Protein AF-0000000077124298 (afdb_homodimer)

Radius of gyration: 23.0 Å; Cα contacts (8 Å, |Δi|>4): 321; chains: 2; bounding box: 58×68×45 Å

Structure (mmCIF, N/CA/C/O backbone):
data_AF-0000000077124298-model_v1
#
loop_
_entity.id
_entity.type
_entity.pdbx_description
1 polymer 'Efficient mitochondria targeting-associated protein 19'
#
loop_
_atom_site.group_PDB
_atom_site.id
_atom_site.type_symbol
_atom_site.label_atom_id
_atom_site.label_alt_id
_atom_site.label_comp_id
_atom_site.label_asym_id
_atom_site.label_entity_id
_atom_site.label_seq_id
_atom_site.pdbx_PDB_ins_code
_atom_site.Cartn_x
_atom_site.Cartn_y
_atom_site.Cartn_z
_atom_site.occupancy
_atom_site.B_iso_or_equiv
_atom_site.auth_seq_id
_atom_site.auth_comp_id
_atom_site.auth_asym_id
_atom_site.auth_atom_id
_atom_site.pdbx_PDB_model_num
ATOM 1 N N . MET A 1 1 ? 19.234 26.062 13.828 1 54.88 1 MET A N 1
ATOM 2 C CA . MET A 1 1 ? 19.922 25.062 13.008 1 54.88 1 MET A CA 1
ATOM 3 C C . MET A 1 1 ? 19.188 23.719 13.055 1 54.88 1 MET A C 1
ATOM 5 O O . MET A 1 1 ? 18.531 23.406 14.047 1 54.88 1 MET A O 1
ATOM 9 N N . ALA A 1 2 ? 19.062 23.031 11.859 1 69.12 2 ALA A N 1
ATOM 10 C CA . ALA A 1 2 ? 18.391 21.75 11.867 1 69.12 2 ALA A CA 1
ATOM 11 C C . ALA A 1 2 ? 19.078 20.766 12.812 1 69.12 2 ALA A C 1
ATOM 13 O O . ALA A 1 2 ? 20.312 20.734 12.891 1 69.12 2 ALA A O 1
ATOM 14 N N . THR A 1 3 ? 18.359 20.172 13.734 1 84.44 3 THR A N 1
ATOM 15 C CA . THR A 1 3 ? 18.891 19.156 14.633 1 84.44 3 THR A CA 1
ATOM 16 C C . THR A 1 3 ? 19.641 18.094 13.844 1 84.44 3 THR A C 1
ATOM 18 O O . THR A 1 3 ? 19.203 17.688 12.758 1 84.44 3 THR A O 1
ATOM 21 N N . SER A 1 4 ? 20.766 17.844 14.258 1 90.38 4 SER A N 1
ATOM 22 C CA . SER A 1 4 ? 21.641 16.875 13.602 1 90.38 4 SER A CA 1
ATOM 23 C C . SER A 1 4 ? 20.922 15.539 13.406 1 90.38 4 SER A C 1
ATOM 25 O O . SER A 1 4 ? 20.125 15.125 14.258 1 90.38 4 SER A O 1
ATOM 27 N N . ILE A 1 5 ? 21.266 14.859 12.305 1 93.06 5 ILE A N 1
ATOM 28 C CA . ILE A 1 5 ? 20.656 13.578 11.961 1 93.06 5 ILE A CA 1
ATOM 29 C C . ILE A 1 5 ? 21 12.539 13.031 1 93.06 5 ILE A C 1
ATOM 31 O O . ILE A 1 5 ? 20.234 11.617 13.273 1 93.06 5 ILE A O 1
ATOM 35 N N . PHE A 1 6 ? 22.094 12.641 13.719 1 92.94 6 PHE A N 1
ATOM 36 C CA . PHE A 1 6 ? 22.547 11.68 14.719 1 92.94 6 PHE A CA 1
ATOM 37 C C . PHE A 1 6 ? 21.719 11.789 15.984 1 92.94 6 PHE A C 1
ATOM 39 O O . PHE A 1 6 ? 21.688 10.852 16.797 1 92.94 6 PHE A O 1
ATOM 46 N N . GLN A 1 7 ? 21.062 12.914 16.188 1 94.62 7 GLN A N 1
ATOM 47 C CA . GLN A 1 7 ? 20.188 13.117 17.328 1 94.62 7 GLN A CA 1
ATOM 48 C C . GLN A 1 7 ? 18.766 12.641 17.016 1 94.62 7 GLN A C 1
ATOM 50 O O . GLN A 1 7 ? 17.969 12.43 17.938 1 94.62 7 GLN A O 1
ATOM 55 N N . ARG A 1 8 ? 18.453 12.547 15.758 1 96.31 8 ARG A N 1
ATOM 56 C CA . ARG A 1 8 ? 17.172 12.016 15.289 1 96.31 8 ARG A CA 1
ATOM 57 C C . ARG A 1 8 ? 17.281 10.531 14.977 1 96.31 8 ARG A C 1
ATOM 59 O O . ARG A 1 8 ? 17.297 10.133 13.805 1 96.31 8 ARG A O 1
ATOM 66 N N . LYS A 1 9 ? 17.188 9.766 15.914 1 97 9 LYS A N 1
ATOM 67 C CA . LYS A 1 9 ? 17.547 8.352 15.852 1 97 9 LYS A CA 1
ATOM 68 C C . LYS A 1 9 ? 16.688 7.621 14.82 1 97 9 LYS A C 1
ATOM 70 O O . LYS A 1 9 ? 17.203 6.805 14.047 1 97 9 LYS A O 1
ATOM 75 N N . ARG A 1 10 ? 15.422 7.895 14.867 1 98 10 ARG A N 1
ATOM 76 C CA . ARG A 1 10 ? 14.555 7.23 13.898 1 98 10 ARG A CA 1
ATOM 77 C C . ARG A 1 10 ? 14.883 7.672 12.477 1 98 10 ARG A C 1
ATOM 79 O O . ARG A 1 10 ? 14.992 6.836 11.578 1 98 10 ARG A O 1
ATOM 86 N N . ASP A 1 11 ? 15.062 8.969 12.305 1 98.44 11 ASP A N 1
ATOM 87 C CA . ASP A 1 11 ? 15.414 9.477 10.984 1 98.44 11 ASP A CA 1
ATOM 88 C C . ASP A 1 11 ? 16.766 8.922 10.531 1 98.44 11 ASP A C 1
ATOM 90 O O . ASP A 1 11 ? 16.984 8.695 9.344 1 98.44 11 ASP A O 1
ATOM 94 N N . PHE A 1 12 ? 17.641 8.805 11.484 1 98.5 12 PHE A N 1
ATOM 95 C CA . PHE A 1 12 ? 18.922 8.211 11.164 1 98.5 12 PHE A CA 1
ATOM 96 C C . PHE A 1 12 ? 18.766 6.781 10.68 1 98.5 12 PHE A C 1
ATOM 98 O O . PHE A 1 12 ? 19.391 6.375 9.695 1 98.5 12 PHE A O 1
ATOM 105 N N . ALA A 1 13 ? 17.953 6.016 11.336 1 98.62 13 ALA A N 1
ATOM 106 C CA . ALA A 1 13 ? 17.688 4.645 10.906 1 98.62 13 ALA A CA 1
ATOM 107 C C . ALA A 1 13 ? 17.094 4.617 9.5 1 98.62 13 ALA A C 1
ATOM 109 O O . ALA A 1 13 ? 17.453 3.762 8.68 1 98.62 13 ALA A O 1
ATOM 110 N N . TYR A 1 14 ? 16.188 5.535 9.211 1 98.81 14 TYR A N 1
ATOM 111 C CA . TYR A 1 14 ? 15.594 5.621 7.879 1 98.81 14 TYR A CA 1
ATOM 112 C C . TYR A 1 14 ? 16.656 5.953 6.84 1 98.81 14 TYR A C 1
ATOM 114 O O . TYR A 1 14 ? 16.672 5.379 5.746 1 98.81 14 TYR A O 1
ATOM 122 N N . LEU A 1 15 ? 17.516 6.883 7.207 1 98.69 15 LEU A N 1
ATOM 123 C CA . LEU A 1 15 ? 18.594 7.25 6.305 1 98.69 15 LEU A CA 1
ATOM 124 C C . LEU A 1 15 ? 19.469 6.039 5.965 1 98.69 15 LEU A C 1
ATOM 126 O O . LEU A 1 15 ? 19.766 5.801 4.793 1 98.69 15 LEU A O 1
ATOM 130 N N . VAL A 1 16 ? 19.828 5.312 6.941 1 98.62 16 VAL A N 1
ATOM 131 C CA . VAL A 1 16 ? 20.641 4.121 6.742 1 98.62 16 VAL A CA 1
ATOM 132 C C . VAL A 1 16 ? 19.922 3.137 5.832 1 98.62 16 VAL A C 1
ATOM 134 O O . VAL A 1 16 ? 20.516 2.561 4.922 1 98.62 16 VAL A O 1
ATOM 137 N N . PHE A 1 17 ? 18.703 2.957 6.066 1 98.56 17 PHE A N 1
ATOM 138 C CA . PHE A 1 17 ? 17.891 2.068 5.25 1 98.56 17 PHE A CA 1
ATOM 139 C C . PHE A 1 17 ? 17.953 2.477 3.781 1 98.56 17 PHE A C 1
ATOM 141 O O . PHE A 1 17 ? 18.188 1.641 2.908 1 98.56 17 PHE A O 1
ATOM 148 N N . PHE A 1 18 ? 17.719 3.719 3.488 1 98.69 18 PHE A N 1
ATOM 149 C CA . PHE A 1 18 ? 17.656 4.188 2.107 1 98.69 18 PHE A CA 1
ATOM 150 C C . PHE A 1 18 ? 19.031 4.098 1.446 1 98.69 18 PHE A C 1
ATOM 152 O O . PHE A 1 18 ? 19.141 3.777 0.26 1 98.69 18 PHE A O 1
ATOM 159 N N . ILE A 1 19 ? 20.047 4.375 2.209 1 98.62 19 ILE A N 1
ATOM 160 C CA . ILE A 1 19 ? 21.406 4.277 1.679 1 98.62 19 ILE A CA 1
ATOM 161 C C . ILE A 1 19 ? 21.703 2.834 1.276 1 98.62 19 ILE A C 1
ATOM 163 O O . ILE A 1 19 ? 22.328 2.588 0.239 1 98.62 19 ILE A O 1
ATOM 167 N N . ILE A 1 20 ? 21.234 1.908 2.062 1 97.69 20 ILE A N 1
ATOM 168 C CA . ILE A 1 20 ? 21.453 0.493 1.778 1 97.69 20 ILE A CA 1
ATOM 169 C C . ILE A 1 20 ? 20.516 0.043 0.663 1 97.69 20 ILE A C 1
ATOM 171 O O . ILE A 1 20 ? 20.922 -0.694 -0.239 1 97.69 20 ILE A O 1
ATOM 175 N N . HIS A 1 21 ? 19.312 0.436 0.698 1 97.62 21 HIS A N 1
ATOM 176 C CA . HIS A 1 21 ? 18.266 0.032 -0.245 1 97.62 21 HIS A CA 1
ATOM 177 C C . HIS A 1 21 ? 18.625 0.447 -1.668 1 97.62 21 HIS A C 1
ATOM 179 O O . HIS A 1 21 ? 18.297 -0.259 -2.625 1 97.62 21 HIS A O 1
ATOM 185 N N . LEU A 1 22 ? 19.297 1.521 -1.835 1 98 22 LEU A N 1
ATOM 186 C CA . LEU A 1 22 ? 19.625 2.076 -3.145 1 98 22 LEU A CA 1
ATOM 187 C C . LEU A 1 22 ? 20.531 1.131 -3.926 1 98 22 LEU A C 1
ATOM 189 O O . LEU A 1 22 ? 20.172 0.682 -5.016 1 98 22 LEU A O 1
ATOM 193 N N . PRO A 1 23 ? 21.656 0.706 -3.416 1 96.38 23 PRO A N 1
ATOM 194 C CA . PRO A 1 23 ? 22.5 -0.22 -4.188 1 96.38 23 PRO A CA 1
ATOM 195 C C . PRO A 1 23 ? 21.859 -1.603 -4.328 1 96.38 23 PRO A C 1
ATOM 197 O O . PRO A 1 23 ? 22.078 -2.283 -5.336 1 96.38 23 PRO A O 1
ATOM 200 N N . VAL A 1 24 ? 21.109 -2.047 -3.359 1 94.69 24 VAL A N 1
ATOM 201 C CA . VAL A 1 24 ? 20.406 -3.326 -3.473 1 94.69 24 VAL A CA 1
ATOM 202 C C . VAL A 1 24 ? 19.453 -3.289 -4.656 1 94.69 24 VAL A C 1
ATOM 204 O O . VAL A 1 24 ? 19.406 -4.227 -5.457 1 94.69 24 VAL A O 1
ATOM 207 N N . MET A 1 25 ? 18.719 -2.168 -4.793 1 96.5 25 MET A N 1
ATOM 208 C CA . MET A 1 25 ? 17.797 -2.004 -5.91 1 96.5 25 MET A CA 1
ATOM 209 C C . MET A 1 25 ? 18.547 -2.004 -7.238 1 96.5 25 MET A C 1
ATOM 211 O O . MET A 1 25 ? 18.172 -2.732 -8.164 1 96.5 25 MET A O 1
ATOM 215 N N . LEU A 1 26 ? 19.578 -1.288 -7.297 1 95.38 26 LEU A N 1
ATOM 216 C CA . LEU A 1 26 ? 20.281 -1.083 -8.555 1 95.38 26 LEU A CA 1
ATOM 217 C C . LEU A 1 26 ? 21.078 -2.328 -8.938 1 95.38 26 LEU A C 1
ATOM 219 O O . LEU A 1 26 ? 21.156 -2.672 -10.125 1 95.38 26 LEU A O 1
ATOM 223 N N . ALA A 1 27 ? 21.594 -3.047 -7.965 1 94 27 ALA A N 1
ATOM 224 C CA . ALA A 1 27 ? 22.516 -4.141 -8.25 1 94 27 ALA A CA 1
ATOM 225 C C . ALA A 1 27 ? 21.781 -5.477 -8.305 1 94 27 ALA A C 1
ATOM 227 O O . ALA A 1 27 ? 22.312 -6.469 -8.805 1 94 27 ALA A O 1
ATOM 228 N N . PHE A 1 28 ? 20.516 -5.5 -7.785 1 94 28 PHE A N 1
ATOM 229 C CA . PHE A 1 28 ? 19.875 -6.801 -7.676 1 94 28 PHE A CA 1
ATOM 230 C C . PHE A 1 28 ? 18.453 -6.746 -8.227 1 94 28 PHE A C 1
ATOM 232 O O . PHE A 1 28 ? 18.172 -7.301 -9.289 1 94 28 PHE A O 1
ATOM 239 N N . ASP A 1 29 ? 17.609 -5.918 -7.645 1 94.31 29 ASP A N 1
ATOM 240 C CA . ASP A 1 29 ? 16.188 -5.949 -7.941 1 94.31 29 ASP A CA 1
ATOM 241 C C . ASP A 1 29 ? 15.906 -5.488 -9.375 1 94.31 29 ASP A C 1
ATOM 243 O O . ASP A 1 29 ? 15.055 -6.051 -10.062 1 94.31 29 ASP A O 1
ATOM 247 N N . LEU A 1 30 ? 16.625 -4.523 -9.828 1 94.88 30 LEU A N 1
ATOM 248 C CA . LEU A 1 30 ? 16.266 -3.859 -11.078 1 94.88 30 LEU A CA 1
ATOM 249 C C . LEU A 1 30 ? 17.156 -4.332 -12.211 1 94.88 30 LEU A C 1
ATOM 251 O O . LEU A 1 30 ? 17.125 -3.77 -13.312 1 94.88 30 LEU A O 1
ATOM 255 N N . THR A 1 31 ? 17.938 -5.336 -12.023 1 92.69 31 THR A N 1
ATOM 256 C CA . THR A 1 31 ? 18.906 -5.789 -13.016 1 92.69 31 THR A CA 1
ATOM 257 C C . THR A 1 31 ? 18.203 -6.266 -14.281 1 92.69 31 THR A C 1
ATOM 259 O O . THR A 1 31 ? 18.766 -6.203 -15.375 1 92.69 31 THR A O 1
ATOM 262 N N . GLY A 1 32 ? 17 -6.719 -14.117 1 90.38 32 GLY A N 1
ATOM 263 C CA . GLY A 1 32 ? 16.234 -7.188 -15.266 1 90.38 32 GLY A CA 1
ATOM 264 C C . GLY A 1 32 ? 15.93 -6.086 -16.266 1 90.38 32 GLY A C 1
ATOM 265 O O . GLY A 1 32 ? 15.609 -6.359 -17.422 1 90.38 32 GLY A O 1
ATOM 266 N N . PHE A 1 33 ? 16 -4.891 -15.844 1 93.44 33 PHE A N 1
ATOM 267 C CA . PHE A 1 33 ? 15.688 -3.756 -16.703 1 93.44 33 PHE A CA 1
ATOM 268 C C . PHE A 1 33 ? 16.938 -3.271 -17.438 1 93.44 33 PHE A C 1
ATOM 270 O O . PHE A 1 33 ? 16.844 -2.428 -18.328 1 93.44 33 PHE A O 1
ATOM 277 N N . TYR A 1 34 ? 18.094 -3.826 -17 1 93.19 34 TYR A N 1
ATOM 278 C CA . TYR A 1 34 ? 19.328 -3.412 -17.656 1 93.19 34 TYR A CA 1
ATOM 279 C C . TYR A 1 34 ? 19.484 -4.09 -19.016 1 93.19 34 TYR A C 1
ATOM 281 O O . TYR A 1 34 ? 19.25 -5.293 -19.141 1 93.19 34 TYR A O 1
ATOM 289 N N . PRO A 1 35 ? 19.953 -3.277 -20 1 92.56 35 PRO A N 1
ATOM 290 C CA . PRO A 1 35 ? 20.359 -3.951 -21.234 1 92.56 35 PRO A CA 1
ATOM 291 C C . PRO A 1 35 ? 21.5 -4.945 -21.031 1 92.56 35 PRO A C 1
ATOM 293 O O . PRO A 1 35 ? 22.391 -4.695 -20.219 1 92.56 35 PRO A O 1
ATOM 296 N N . ALA A 1 36 ? 21.391 -6.051 -21.719 1 86.5 36 ALA A N 1
ATOM 297 C CA . ALA A 1 36 ? 22.344 -7.145 -21.547 1 86.5 36 ALA A CA 1
ATOM 298 C C . ALA A 1 36 ? 23.781 -6.656 -21.703 1 86.5 36 ALA A C 1
ATOM 300 O O . ALA A 1 36 ? 24.672 -7.117 -21 1 86.5 36 ALA A O 1
ATOM 301 N N . ASN A 1 37 ? 24 -5.715 -22.531 1 88.94 37 ASN A N 1
ATOM 302 C CA . ASN A 1 37 ? 25.344 -5.242 -22.844 1 88.94 37 ASN A CA 1
ATOM 303 C C . ASN A 1 37 ? 25.875 -4.309 -21.75 1 88.94 37 ASN A C 1
ATOM 305 O O . ASN A 1 37 ? 27.078 -4.035 -21.688 1 88.94 37 ASN A O 1
ATOM 309 N N . LEU A 1 38 ? 24.969 -3.822 -20.938 1 87.81 38 LEU A N 1
ATOM 310 C CA . LEU A 1 38 ? 25.375 -2.859 -19.922 1 87.81 38 LEU A CA 1
ATOM 311 C C . LEU A 1 38 ? 25.453 -3.521 -18.547 1 87.81 38 LEU A C 1
ATOM 313 O O . LEU A 1 38 ? 25.938 -2.92 -17.594 1 87.81 38 LEU A O 1
ATOM 317 N N . LYS A 1 39 ? 25.078 -4.762 -18.438 1 90.25 39 LYS A N 1
ATOM 318 C CA . LYS A 1 39 ? 25.047 -5.434 -17.141 1 90.25 39 LYS A CA 1
ATOM 319 C C . LYS A 1 39 ? 26.375 -6.105 -16.844 1 90.25 39 LYS A C 1
ATOM 321 O O . LYS A 1 39 ? 26.75 -7.082 -17.484 1 90.25 39 LYS A O 1
ATOM 326 N N . PRO A 1 40 ? 27.078 -5.629 -15.875 1 92.06 40 PRO A N 1
ATOM 327 C CA . PRO A 1 40 ? 28.328 -6.281 -15.5 1 92.06 40 PRO A CA 1
ATOM 328 C C . PRO A 1 40 ? 28.125 -7.723 -15.039 1 92.06 40 PRO A C 1
ATOM 330 O O . PRO A 1 40 ? 27.094 -8.047 -14.438 1 92.06 40 PRO A O 1
ATOM 333 N N . GLN A 1 41 ? 29.125 -8.57 -15.172 1 92.56 41 GLN A N 1
ATOM 334 C CA . GLN A 1 41 ? 29.062 -10 -14.891 1 92.56 41 GLN A CA 1
ATOM 335 C C . GLN A 1 41 ? 28.875 -10.258 -13.391 1 92.56 41 GLN A C 1
ATOM 337 O O . GLN A 1 41 ? 28.203 -11.211 -13 1 92.56 41 GLN A O 1
ATOM 342 N N . TRP A 1 42 ? 29.453 -9.367 -12.594 1 94.06 42 TRP A N 1
ATOM 343 C CA . TRP A 1 42 ? 29.375 -9.586 -11.156 1 94.06 42 TRP A CA 1
ATOM 344 C C . TRP A 1 42 ? 27.938 -9.523 -10.672 1 94.06 42 TRP A C 1
ATOM 346 O O . TRP A 1 42 ? 27.578 -10.188 -9.695 1 94.06 42 TRP A O 1
ATOM 356 N N . MET A 1 43 ? 27.031 -8.773 -11.289 1 93.62 43 MET A N 1
ATOM 357 C CA . MET A 1 43 ? 25.625 -8.711 -10.914 1 93.62 43 MET A CA 1
ATOM 358 C C . MET A 1 43 ? 24.938 -10.047 -11.164 1 93.62 43 MET A C 1
ATOM 360 O O . MET A 1 43 ? 24.156 -10.508 -10.336 1 93.62 43 MET A O 1
ATOM 364 N N . THR A 1 44 ? 25.281 -10.648 -12.242 1 92.31 44 THR A N 1
ATOM 365 C CA . THR A 1 44 ? 24.719 -11.953 -12.578 1 92.31 44 THR A CA 1
ATOM 366 C C . THR A 1 44 ? 25.219 -13.023 -11.609 1 92.31 44 THR A C 1
ATOM 368 O O . THR A 1 44 ? 24.438 -13.875 -11.172 1 92.31 44 THR A O 1
ATOM 371 N N . THR A 1 45 ? 26.438 -12.93 -11.266 1 94.62 45 THR A N 1
ATOM 372 C CA . THR A 1 45 ? 27.031 -13.898 -10.352 1 94.62 45 THR A CA 1
ATOM 373 C C . THR A 1 45 ? 26.375 -13.82 -8.977 1 94.62 45 THR A C 1
ATOM 375 O O . THR A 1 45 ? 26.047 -14.844 -8.375 1 94.62 45 THR A O 1
ATOM 378 N N . ILE A 1 46 ? 26.141 -12.648 -8.555 1 93.94 46 ILE A N 1
ATOM 379 C CA . ILE A 1 46 ? 25.516 -12.453 -7.25 1 93.94 46 ILE A CA 1
ATOM 380 C C . ILE A 1 46 ? 24.078 -12.969 -7.285 1 93.94 46 ILE A C 1
ATOM 382 O O . ILE A 1 46 ? 23.609 -13.57 -6.316 1 93.94 46 ILE A O 1
ATOM 386 N N . ARG A 1 47 ? 23.438 -12.703 -8.312 1 94.12 47 ARG A N 1
ATOM 387 C CA . ARG A 1 47 ? 22.062 -13.164 -8.445 1 94.12 47 ARG A CA 1
ATOM 388 C C . ARG A 1 47 ? 21.984 -14.688 -8.453 1 94.12 47 ARG A C 1
ATOM 390 O O . ARG A 1 47 ? 21.125 -15.273 -7.809 1 94.12 47 ARG A O 1
ATOM 397 N N . GLU A 1 48 ? 22.859 -15.312 -9.188 1 95.25 48 GLU A N 1
ATOM 398 C CA . GLU A 1 48 ? 22.906 -16.766 -9.234 1 95.25 48 GLU A CA 1
ATOM 399 C C . GLU A 1 48 ? 23.188 -17.359 -7.859 1 95.25 48 GLU A C 1
ATOM 401 O O . GLU A 1 48 ? 22.562 -18.328 -7.453 1 95.25 48 GLU A O 1
ATOM 406 N N . PHE A 1 49 ? 24.172 -16.781 -7.227 1 96.5 49 PHE A N 1
ATOM 407 C CA . PHE A 1 49 ? 24.484 -17.203 -5.863 1 96.5 49 PHE A CA 1
ATOM 408 C C . PHE A 1 49 ? 23.25 -17.078 -4.969 1 96.5 49 PHE A C 1
ATOM 410 O O . PHE A 1 49 ? 22.922 -17.984 -4.207 1 96.5 49 PHE A O 1
ATOM 417 N N . TYR A 1 50 ? 22.578 -15.914 -5.031 1 96.38 50 TYR A N 1
ATOM 418 C CA . TYR A 1 50 ? 21.406 -15.609 -4.227 1 96.38 50 TYR A CA 1
ATOM 419 C C . TYR A 1 50 ? 20.297 -16.625 -4.477 1 96.38 50 TYR A C 1
ATOM 421 O O . TYR A 1 50 ? 19.703 -17.156 -3.529 1 96.38 50 TYR A O 1
ATOM 429 N N . ILE A 1 51 ? 20.078 -16.969 -5.684 1 95.88 51 ILE A N 1
ATOM 430 C CA . ILE A 1 51 ? 19.016 -17.891 -6.07 1 95.88 51 ILE A CA 1
ATOM 431 C C . ILE A 1 51 ? 19.359 -19.312 -5.598 1 95.88 51 ILE A C 1
ATOM 433 O O . ILE A 1 51 ? 18.5 -20.016 -5.062 1 95.88 51 ILE A O 1
ATOM 437 N N . THR A 1 52 ? 20.562 -19.672 -5.766 1 96.19 52 THR A N 1
ATOM 438 C CA . THR A 1 52 ? 20.984 -21 -5.367 1 96.19 52 THR A CA 1
ATOM 439 C C . THR A 1 52 ? 20.969 -21.141 -3.848 1 96.19 52 THR A C 1
ATOM 441 O O . THR A 1 52 ? 20.594 -22.203 -3.326 1 96.19 52 THR A O 1
ATOM 444 N N . THR A 1 53 ? 21.312 -20.109 -3.193 1 97.06 53 THR A N 1
ATOM 445 C CA . THR A 1 53 ? 21.453 -20.156 -1.742 1 97.06 53 THR A CA 1
ATOM 446 C C . THR A 1 53 ? 20.094 -20.078 -1.063 1 97.06 53 THR A C 1
ATOM 448 O O . THR A 1 53 ? 19.812 -20.844 -0.137 1 97.06 53 THR A O 1
ATOM 451 N N . TYR A 1 54 ? 19.25 -19.188 -1.602 1 97.25 54 TYR A N 1
ATOM 452 C CA . TYR A 1 54 ? 18.047 -18.891 -0.844 1 97.25 54 TYR A CA 1
ATOM 453 C C . TYR A 1 54 ? 16.797 -19.422 -1.554 1 97.25 54 TYR A C 1
ATOM 455 O O . TYR A 1 54 ? 15.727 -19.516 -0.959 1 97.25 54 TYR A O 1
ATOM 463 N N . GLY A 1 55 ? 16.906 -19.75 -2.854 1 97.5 55 GLY A N 1
ATOM 464 C CA . GLY A 1 55 ? 15.789 -20.328 -3.586 1 97.5 55 GLY A CA 1
ATOM 465 C C . GLY A 1 55 ? 14.656 -19.344 -3.822 1 97.5 55 GLY A C 1
ATOM 466 O O . GLY A 1 55 ? 13.484 -19.719 -3.801 1 97.5 55 GLY A O 1
ATOM 467 N N . ASP A 1 56 ? 14.953 -18.125 -4.008 1 97.94 56 ASP A N 1
ATOM 468 C CA . ASP A 1 56 ? 13.938 -17.094 -4.188 1 97.94 56 ASP A CA 1
ATOM 469 C C . ASP A 1 56 ? 13.297 -17.188 -5.57 1 97.94 56 ASP A C 1
ATOM 471 O O . ASP A 1 56 ? 13.852 -16.672 -6.547 1 97.94 56 ASP A O 1
ATOM 475 N N . ARG A 1 57 ? 12.148 -17.734 -5.645 1 98 57 ARG A N 1
ATOM 476 C CA . ARG A 1 57 ? 11.422 -18.016 -6.879 1 98 57 ARG A CA 1
ATOM 477 C C . ARG A 1 57 ? 11.109 -16.734 -7.637 1 98 57 ARG A C 1
ATOM 479 O O . ARG A 1 57 ? 11.023 -16.734 -8.867 1 98 57 ARG A O 1
ATOM 486 N N . PHE A 1 58 ? 10.977 -15.594 -6.973 1 97.81 58 PHE A N 1
ATOM 487 C CA . PHE A 1 58 ? 10.641 -14.32 -7.598 1 97.81 58 PHE A CA 1
ATOM 488 C C . PHE A 1 58 ? 11.672 -13.945 -8.656 1 97.81 58 PHE A C 1
ATOM 490 O O . PHE A 1 58 ? 11.367 -13.188 -9.586 1 97.81 58 PHE A O 1
ATOM 497 N N . PHE A 1 59 ? 12.828 -14.578 -8.609 1 96.31 59 PHE A N 1
ATOM 498 C CA . PHE A 1 59 ? 13.891 -14.102 -9.477 1 96.31 59 PHE A CA 1
ATOM 499 C C . PHE A 1 59 ? 14.242 -15.148 -10.531 1 96.31 59 PHE A C 1
ATOM 501 O O . PHE A 1 59 ? 15.078 -14.906 -11.406 1 96.31 59 PHE A O 1
ATOM 508 N N . TYR A 1 60 ? 13.594 -16.328 -10.5 1 95.75 60 TYR A N 1
ATOM 509 C CA . TYR A 1 60 ? 13.852 -17.312 -11.555 1 95.75 60 TYR A CA 1
ATOM 510 C C . TYR A 1 60 ? 12.555 -17.812 -12.164 1 95.75 60 TYR A C 1
ATOM 512 O O . TYR A 1 60 ? 12.547 -18.344 -13.273 1 95.75 60 TYR A O 1
ATOM 520 N N . ASN A 1 61 ? 11.453 -17.734 -11.531 1 97.12 61 ASN A N 1
ATOM 521 C CA . ASN A 1 61 ? 10.117 -18.094 -11.992 1 97.12 61 ASN A CA 1
ATOM 522 C C . ASN A 1 61 ? 9.047 -17.219 -11.344 1 97.12 61 ASN A C 1
ATOM 524 O O . ASN A 1 61 ? 8.211 -17.703 -10.586 1 97.12 61 ASN A O 1
ATOM 528 N N . PRO A 1 62 ? 9.094 -15.938 -11.695 1 97.5 62 PRO A N 1
ATOM 529 C CA . PRO A 1 62 ? 8.219 -14.984 -11.016 1 97.5 62 PRO A CA 1
ATOM 530 C C . PRO A 1 62 ? 6.754 -15.141 -11.414 1 97.5 62 PRO A C 1
ATOM 532 O O . PRO A 1 62 ? 6.453 -15.43 -12.57 1 97.5 62 PRO A O 1
ATOM 535 N N . PRO A 1 63 ? 5.906 -14.977 -10.398 1 97.88 63 PRO A N 1
ATOM 536 C CA . PRO A 1 63 ? 4.484 -14.883 -10.758 1 97.88 63 PRO A CA 1
ATOM 537 C C . PRO A 1 63 ? 4.164 -13.625 -11.562 1 97.88 63 PRO A C 1
ATOM 539 O O . PRO A 1 63 ? 4.969 -12.695 -11.609 1 97.88 63 PRO A O 1
ATOM 542 N N . ALA A 1 64 ? 3.049 -13.594 -12.141 1 97.81 64 ALA A N 1
ATOM 543 C CA . ALA A 1 64 ? 2.664 -12.578 -13.125 1 97.81 64 ALA A CA 1
ATOM 544 C C . ALA A 1 64 ? 2.648 -11.188 -12.5 1 97.81 64 ALA A C 1
ATOM 546 O O . ALA A 1 64 ? 2.908 -10.195 -13.18 1 97.81 64 ALA A O 1
ATOM 547 N N . TYR A 1 65 ? 2.344 -11.109 -11.227 1 98.38 65 TYR A N 1
ATOM 548 C CA . TYR A 1 65 ? 2.188 -9.805 -10.602 1 98.38 65 TYR A CA 1
ATOM 549 C C . TYR A 1 65 ? 3.543 -9.203 -10.242 1 98.38 65 TYR A C 1
ATOM 551 O O . TYR A 1 65 ? 3.652 -8 -10 1 98.38 65 TYR A O 1
ATOM 559 N N . PHE A 1 66 ? 4.617 -9.945 -10.195 1 98.5 66 PHE A N 1
ATOM 560 C CA . PHE A 1 66 ? 5.883 -9.531 -9.609 1 98.5 66 PHE A CA 1
ATOM 561 C C . PHE A 1 66 ? 6.578 -8.492 -10.477 1 98.5 66 PHE A C 1
ATOM 563 O O . PHE A 1 66 ? 7.125 -7.512 -9.969 1 98.5 66 PHE A O 1
ATOM 570 N N . PRO A 1 67 ? 6.625 -8.633 -11.805 1 97.81 67 PRO A N 1
ATOM 571 C CA . PRO A 1 67 ? 7.219 -7.574 -12.617 1 97.81 67 PRO A CA 1
ATOM 572 C C . PRO A 1 67 ? 6.59 -6.207 -12.359 1 97.81 67 PRO A C 1
ATOM 574 O O . PRO A 1 67 ? 7.27 -5.18 -12.469 1 97.81 67 PRO A O 1
ATOM 577 N N . THR A 1 68 ? 5.336 -6.215 -12.047 1 98.31 68 THR A N 1
ATOM 578 C CA . THR A 1 68 ? 4.668 -4.961 -11.711 1 98.31 68 THR A CA 1
ATOM 579 C C . THR A 1 68 ? 5.281 -4.34 -10.461 1 98.31 68 THR A C 1
ATOM 581 O O . THR A 1 68 ? 5.488 -3.127 -10.398 1 98.31 68 THR A O 1
ATOM 584 N N . LEU A 1 69 ? 5.57 -5.125 -9.484 1 98.38 69 LEU A N 1
ATOM 585 C CA . LEU A 1 69 ? 6.199 -4.625 -8.266 1 98.38 69 LEU A CA 1
ATOM 586 C C . LEU A 1 69 ? 7.613 -4.133 -8.539 1 98.38 69 LEU A C 1
ATOM 588 O O . LEU A 1 69 ? 8.055 -3.137 -7.961 1 98.38 69 LEU A O 1
ATOM 592 N N . LEU A 1 70 ? 8.328 -4.797 -9.43 1 97.94 70 LEU A N 1
ATOM 593 C CA . LEU A 1 70 ? 9.656 -4.336 -9.828 1 97.94 70 LEU A CA 1
ATOM 594 C C . LEU A 1 70 ? 9.578 -2.992 -10.539 1 97.94 70 LEU A C 1
ATOM 596 O O . LEU A 1 70 ? 10.43 -2.127 -10.352 1 97.94 70 LEU A O 1
ATOM 600 N N . THR A 1 71 ? 8.586 -2.861 -11.352 1 98 71 THR A N 1
ATOM 601 C CA . THR A 1 71 ? 8.375 -1.593 -12.047 1 98 71 THR A CA 1
ATOM 602 C C . THR A 1 71 ? 8.117 -0.47 -11.047 1 98 71 THR A C 1
ATOM 604 O O . THR A 1 71 ? 8.602 0.65 -11.219 1 98 71 THR A O 1
ATOM 607 N N . LEU A 1 72 ? 7.371 -0.753 -9.992 1 97.88 72 LEU A N 1
ATOM 608 C CA . LEU A 1 72 ? 7.141 0.227 -8.938 1 97.88 72 LEU A CA 1
ATOM 609 C C . LEU A 1 72 ? 8.453 0.624 -8.266 1 97.88 72 LEU A C 1
ATOM 611 O O . LEU A 1 72 ? 8.633 1.781 -7.883 1 97.88 72 LEU A O 1
ATOM 615 N N . GLU A 1 73 ? 9.344 -0.343 -8.094 1 97.69 73 GLU A N 1
ATOM 616 C CA . GLU A 1 73 ? 10.664 -0.016 -7.562 1 97.69 73 GLU A CA 1
ATOM 617 C C . GLU A 1 73 ? 11.398 0.969 -8.469 1 97.69 73 GLU A C 1
ATOM 619 O O . GLU A 1 73 ? 11.984 1.939 -7.988 1 97.69 73 GLU A O 1
ATOM 624 N N . LEU A 1 74 ? 11.266 0.698 -9.703 1 97.88 74 LEU A N 1
ATOM 625 C CA . LEU A 1 74 ? 11.984 1.52 -10.672 1 97.88 74 LEU A CA 1
ATOM 626 C C . LEU A 1 74 ? 11.391 2.924 -10.734 1 97.88 74 LEU A C 1
ATOM 628 O O . LEU A 1 74 ? 12.125 3.914 -10.648 1 97.88 74 LEU A O 1
ATOM 632 N N . ILE A 1 75 ? 10.109 3.053 -10.766 1 98 75 ILE A N 1
ATOM 633 C CA . ILE A 1 75 ? 9.508 4.34 -11.102 1 98 75 ILE A CA 1
ATOM 634 C C . ILE A 1 75 ? 9.188 5.105 -9.82 1 98 75 ILE A C 1
ATOM 636 O O . ILE A 1 75 ? 8.93 6.312 -9.859 1 98 75 ILE A O 1
ATOM 640 N N . TYR A 1 76 ? 9.18 4.355 -8.711 1 98.5 76 TYR A N 1
ATOM 641 C CA . TYR A 1 76 ? 8.789 5.035 -7.484 1 98.5 76 TYR A CA 1
ATOM 642 C C . TYR A 1 76 ? 9.883 4.926 -6.43 1 98.5 76 TYR A C 1
ATOM 644 O O . TYR A 1 76 ? 10.375 5.941 -5.93 1 9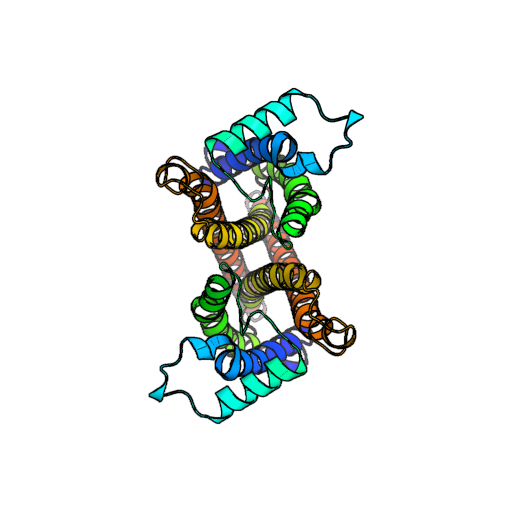8.5 76 TYR A O 1
ATOM 652 N N . HIS A 1 77 ? 10.359 3.707 -6.051 1 98.31 77 HIS A N 1
ATOM 653 C CA . HIS A 1 77 ? 11.352 3.559 -4.992 1 98.31 77 HIS A CA 1
ATOM 654 C C . HIS A 1 77 ? 12.633 4.32 -5.328 1 98.31 77 HIS A C 1
ATOM 656 O O . HIS A 1 77 ? 13.203 4.996 -4.469 1 98.31 77 HIS A O 1
ATOM 662 N N . LEU A 1 78 ? 13.039 4.145 -6.551 1 98.38 78 LEU A N 1
ATOM 663 C CA . LEU A 1 78 ? 14.32 4.703 -6.949 1 98.38 78 LEU A CA 1
ATOM 664 C C . LEU A 1 78 ? 14.305 6.227 -6.852 1 98.38 78 LEU A C 1
ATOM 666 O O . LEU A 1 78 ? 15.078 6.812 -6.094 1 98.38 78 LEU A O 1
ATOM 670 N N . PRO A 1 79 ? 13.398 6.887 -7.523 1 98.44 79 PRO A N 1
ATOM 671 C CA . PRO A 1 79 ? 13.414 8.344 -7.402 1 98.44 79 PRO A CA 1
ATOM 672 C C . PRO A 1 79 ? 13.133 8.82 -5.977 1 98.44 79 PRO A C 1
ATOM 674 O O . PRO A 1 79 ? 13.695 9.828 -5.535 1 98.44 79 PRO A O 1
ATOM 677 N N . LEU A 1 80 ? 12.297 8.172 -5.23 1 98.75 80 LEU A N 1
ATOM 678 C CA . LEU A 1 80 ? 12.023 8.578 -3.857 1 98.75 80 LEU A CA 1
ATOM 679 C C . LEU A 1 80 ? 13.273 8.445 -2.992 1 98.75 80 LEU A C 1
ATOM 681 O O . LEU A 1 80 ? 13.547 9.297 -2.148 1 98.75 80 LEU A O 1
ATOM 685 N N . THR A 1 81 ? 13.961 7.324 -3.178 1 98.75 81 THR A N 1
ATOM 686 C CA . THR A 1 81 ? 15.188 7.098 -2.414 1 98.75 81 THR A CA 1
ATOM 687 C C . THR A 1 81 ? 16.188 8.211 -2.666 1 98.75 81 THR A C 1
ATOM 689 O O . THR A 1 81 ? 16.812 8.727 -1.729 1 98.75 81 THR A O 1
ATOM 692 N N . LEU A 1 82 ? 16.344 8.656 -3.887 1 98.69 82 LEU A N 1
ATOM 693 C CA . LEU A 1 82 ? 17.266 9.727 -4.254 1 98.69 82 LEU A CA 1
ATOM 694 C C . LEU A 1 82 ? 16.844 11.047 -3.627 1 98.69 82 LEU A C 1
ATOM 696 O O . LEU A 1 82 ? 17.688 11.875 -3.273 1 98.69 82 LEU A O 1
ATOM 700 N N . TRP A 1 83 ? 15.602 11.227 -3.453 1 98.75 83 TRP A N 1
ATOM 701 C CA . TRP A 1 83 ? 15.078 12.43 -2.816 1 98.75 83 TRP A CA 1
ATOM 702 C C . TRP A 1 83 ? 15.195 12.328 -1.298 1 98.75 83 TRP A C 1
ATOM 704 O O . TRP A 1 83 ? 15.555 13.305 -0.634 1 98.75 83 TRP A O 1
ATOM 714 N N . ALA A 1 84 ? 14.898 11.156 -0.703 1 98.75 84 ALA A N 1
ATOM 715 C CA . ALA A 1 84 ? 14.773 10.977 0.741 1 98.75 84 ALA A CA 1
ATOM 716 C C . ALA A 1 84 ? 16.125 11.125 1.434 1 98.75 84 ALA A C 1
ATOM 718 O O . ALA A 1 84 ? 16.203 11.641 2.551 1 98.75 84 ALA A O 1
ATOM 719 N N . ILE A 1 85 ? 17.141 10.688 0.79 1 98.62 85 ILE A N 1
ATOM 720 C CA . ILE A 1 85 ? 18.469 10.703 1.402 1 98.62 85 ILE A CA 1
ATOM 721 C C . ILE A 1 85 ? 18.859 12.141 1.741 1 98.62 85 ILE A C 1
ATOM 723 O O . ILE A 1 85 ? 19.062 12.477 2.912 1 98.62 85 ILE A O 1
ATOM 727 N N . PRO A 1 86 ? 18.969 13.094 0.77 1 98.25 86 PRO A N 1
ATOM 728 C CA . PRO A 1 86 ? 19.312 14.461 1.174 1 98.25 86 PRO A CA 1
ATOM 729 C C . PRO A 1 86 ? 18.219 15.133 1.995 1 98.25 86 PRO A C 1
ATOM 731 O O . PRO A 1 86 ? 18.5 15.977 2.844 1 98.25 86 PRO A O 1
ATOM 734 N N . ALA A 1 87 ? 16.969 14.789 1.82 1 98.38 87 ALA A N 1
ATOM 735 C CA . ALA A 1 87 ? 15.852 15.383 2.562 1 98.38 87 ALA A CA 1
ATOM 736 C C . ALA A 1 87 ? 15.938 15.031 4.047 1 98.38 87 ALA A C 1
ATOM 738 O O . ALA A 1 87 ? 15.633 15.859 4.902 1 98.38 87 ALA A O 1
ATOM 739 N N . LEU A 1 88 ? 16.281 13.789 4.332 1 98.38 88 LEU A N 1
ATOM 740 C CA . LEU A 1 88 ? 16.453 13.375 5.715 1 98.38 88 LEU A CA 1
ATOM 741 C C . LEU A 1 88 ? 17.594 14.141 6.375 1 98.38 88 LEU A C 1
ATOM 743 O O . LEU A 1 88 ? 17.5 14.547 7.535 1 98.38 88 LEU A O 1
ATOM 747 N N . LEU A 1 89 ? 18.688 14.359 5.605 1 97.44 89 LEU A N 1
ATOM 748 C CA . LEU A 1 89 ? 19.844 15.07 6.125 1 97.44 89 LEU A CA 1
ATOM 749 C C . LEU A 1 89 ? 19.5 16.531 6.43 1 97.44 89 LEU A C 1
ATOM 751 O O . LEU A 1 89 ? 19.984 17.094 7.402 1 97.44 89 LEU A O 1
ATOM 755 N N . ARG A 1 90 ? 18.625 17.109 5.684 1 96.19 90 ARG A N 1
ATOM 756 C CA . ARG A 1 90 ? 18.281 18.516 5.875 1 96.19 90 ARG A CA 1
ATOM 757 C C . ARG A 1 90 ? 17.062 18.672 6.789 1 96.19 90 ARG A C 1
ATOM 759 O O . ARG A 1 90 ? 16.562 19.781 6.992 1 96.19 90 ARG A O 1
ATOM 766 N N . ASN A 1 91 ? 16.516 17.547 7.254 1 96.5 91 ASN A N 1
ATOM 767 C CA . ASN A 1 91 ? 15.352 17.562 8.133 1 96.5 91 ASN A CA 1
ATOM 768 C C . ASN A 1 91 ? 14.156 18.234 7.473 1 96.5 91 ASN A C 1
ATOM 770 O O . 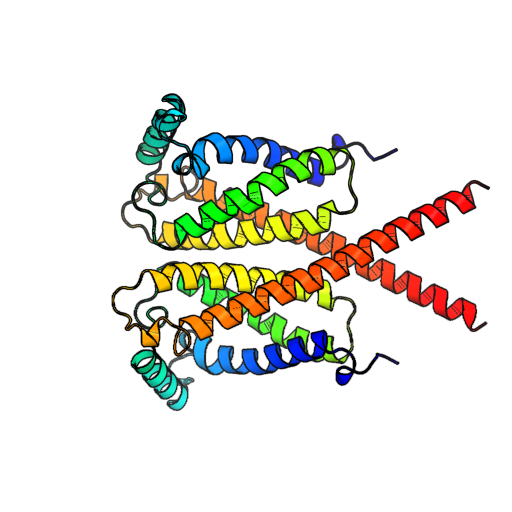ASN A 1 91 ? 13.531 19.109 8.055 1 96.5 91 ASN A O 1
ATOM 774 N N . SER A 1 92 ? 13.891 17.844 6.246 1 96.69 92 SER A N 1
ATOM 775 C CA . SER A 1 92 ? 12.758 18.375 5.504 1 96.69 92 SER A CA 1
ATOM 776 C C . SER A 1 92 ? 11.445 18.078 6.223 1 96.69 92 SER A C 1
ATOM 778 O O . SER A 1 92 ? 11.203 16.953 6.66 1 96.69 92 SER A O 1
ATOM 780 N N . PRO A 1 93 ? 10.562 19.031 6.266 1 96.94 93 PRO A N 1
ATOM 781 C CA . PRO A 1 93 ? 9.281 18.828 6.941 1 96.94 93 PRO A CA 1
ATOM 782 C C . PRO A 1 93 ? 8.367 17.859 6.191 1 96.94 93 PRO A C 1
ATOM 784 O O . PRO A 1 93 ? 7.359 17.406 6.738 1 96.94 93 PRO A O 1
ATOM 787 N N . HIS A 1 94 ? 8.68 17.5 5 1 98.06 94 HIS A N 1
ATOM 788 C CA . HIS A 1 94 ? 7.824 16.656 4.172 1 98.06 94 HIS A CA 1
ATOM 789 C C . HIS A 1 94 ? 8.227 15.188 4.273 1 98.06 94 HIS A C 1
ATOM 791 O O . HIS A 1 94 ? 7.59 14.32 3.678 1 98.06 94 HIS A O 1
ATOM 797 N N . ILE A 1 95 ? 9.219 14.875 5.062 1 98.5 95 ILE A N 1
ATOM 798 C CA . ILE A 1 95 ? 9.734 13.523 5.227 1 98.5 95 ILE A CA 1
ATOM 799 C C . ILE A 1 95 ? 8.633 12.617 5.781 1 98.5 95 ILE A C 1
ATOM 801 O O . ILE A 1 95 ? 8.391 11.531 5.254 1 98.5 95 ILE A O 1
ATOM 805 N N . PRO A 1 96 ? 7.863 13.031 6.777 1 98.75 96 PRO A N 1
ATOM 806 C CA . PRO A 1 96 ? 6.867 12.102 7.324 1 98.75 96 PRO A CA 1
ATOM 807 C C . PRO A 1 96 ? 5.82 11.688 6.293 1 98.75 96 PRO A C 1
ATOM 809 O O . PRO A 1 96 ? 5.414 10.523 6.258 1 98.75 96 PRO A O 1
ATOM 812 N N . LEU A 1 97 ? 5.426 12.609 5.508 1 98.88 97 LEU A N 1
ATOM 813 C CA . LEU A 1 97 ? 4.422 12.289 4.5 1 98.88 97 LEU A CA 1
ATOM 814 C C . LEU A 1 97 ? 4.992 11.352 3.439 1 98.88 97 LEU A C 1
ATOM 816 O O . LEU A 1 97 ? 4.371 10.352 3.094 1 98.88 97 LEU A O 1
ATOM 820 N N . ALA A 1 98 ? 6.164 11.68 2.934 1 98.81 98 ALA A N 1
ATOM 821 C CA . ALA A 1 98 ? 6.816 10.852 1.919 1 98.81 98 ALA A CA 1
ATOM 822 C C . ALA A 1 98 ? 7.098 9.453 2.449 1 98.81 98 ALA A C 1
ATOM 824 O O . ALA A 1 98 ? 6.875 8.461 1.751 1 98.81 98 ALA A O 1
ATOM 825 N N . LEU A 1 99 ? 7.543 9.367 3.717 1 98.88 99 LEU A N 1
ATOM 826 C CA . LEU A 1 99 ? 7.945 8.086 4.273 1 98.88 99 LEU A CA 1
ATOM 827 C C . LEU A 1 99 ? 6.73 7.27 4.699 1 98.88 99 LEU A C 1
ATOM 829 O O . LEU A 1 99 ? 6.781 6.039 4.742 1 98.88 99 LEU A O 1
ATOM 833 N N . LEU A 1 100 ? 5.602 7.902 5.012 1 98.94 100 LEU A N 1
ATOM 834 C CA . LEU A 1 100 ? 4.363 7.164 5.219 1 98.94 100 LEU A CA 1
ATOM 835 C C . LEU A 1 100 ? 3.973 6.391 3.965 1 98.94 100 LEU A C 1
ATOM 837 O O . LEU A 1 100 ? 3.658 5.199 4.039 1 98.94 100 LEU A O 1
ATOM 841 N N . VAL A 1 101 ? 4.027 7.062 2.826 1 98.88 101 VAL A N 1
ATOM 842 C CA . VAL A 1 101 ? 3.648 6.449 1.558 1 98.88 101 VAL A CA 1
ATOM 843 C C . VAL A 1 101 ? 4.621 5.324 1.214 1 98.88 101 VAL A C 1
ATOM 845 O O . VAL A 1 101 ? 4.203 4.219 0.863 1 98.88 101 VAL A O 1
ATOM 848 N N . PHE A 1 102 ? 5.906 5.637 1.39 1 98.88 102 PHE A N 1
ATOM 849 C CA . PHE A 1 102 ? 6.934 4.648 1.078 1 98.88 102 PHE A CA 1
ATOM 850 C C . PHE A 1 102 ? 6.809 3.432 1.987 1 98.88 102 PHE A C 1
ATOM 852 O O . PHE A 1 102 ? 6.828 2.293 1.517 1 98.88 102 PHE A O 1
ATOM 859 N N . GLY A 1 103 ? 6.727 3.672 3.252 1 98.81 103 GLY A N 1
ATOM 860 C CA . GLY A 1 103 ? 6.629 2.582 4.211 1 98.81 103 GLY A CA 1
ATOM 861 C C . GLY A 1 103 ? 5.426 1.69 3.977 1 98.81 103 GLY A C 1
ATOM 862 O O . GLY A 1 103 ? 5.531 0.464 4.047 1 98.81 103 GLY A O 1
ATOM 863 N N . LEU A 1 104 ? 4.34 2.293 3.725 1 98.81 104 LEU A N 1
ATOM 864 C CA . LEU A 1 104 ? 3.117 1.531 3.5 1 98.81 104 LEU A CA 1
ATOM 865 C C . LEU A 1 104 ? 3.213 0.716 2.215 1 98.81 104 LEU A C 1
ATOM 867 O O . LEU A 1 104 ? 2.873 -0.469 2.199 1 98.81 104 LEU A O 1
ATOM 871 N N . GLU A 1 105 ? 3.604 1.415 1.131 1 98.75 105 GLU A N 1
ATOM 872 C CA . GLU A 1 105 ? 3.787 0.715 -0.137 1 98.75 105 GLU A CA 1
ATOM 873 C C . GLU A 1 105 ? 4.734 -0.472 0.021 1 98.75 105 GLU A C 1
ATOM 875 O O . GLU A 1 105 ? 4.426 -1.582 -0.417 1 98.75 105 GLU A O 1
ATOM 880 N N . THR A 1 106 ? 5.836 -0.271 0.672 1 98.62 106 THR A N 1
ATOM 881 C CA . THR A 1 106 ? 6.824 -1.317 0.898 1 98.62 106 THR A CA 1
ATOM 882 C C . THR A 1 106 ? 6.234 -2.449 1.734 1 98.62 106 THR A C 1
ATOM 884 O O . THR A 1 106 ? 6.426 -3.625 1.42 1 98.62 106 THR A O 1
ATOM 887 N N . SER A 1 107 ? 5.527 -2.129 2.75 1 98.69 107 SER A N 1
ATOM 888 C CA . SER A 1 107 ? 4.945 -3.129 3.639 1 98.69 107 SER A CA 1
ATOM 889 C C . SER A 1 107 ? 3.93 -3.996 2.902 1 98.69 107 SER A C 1
ATOM 891 O O . SER A 1 107 ? 3.961 -5.223 3.012 1 98.69 107 SER A O 1
ATOM 893 N N . ILE A 1 108 ? 3.113 -3.373 2.109 1 98.69 108 ILE A N 1
ATOM 894 C CA . ILE A 1 108 ? 2.045 -4.102 1.436 1 98.69 108 ILE A CA 1
ATOM 895 C C . ILE A 1 108 ? 2.639 -5.016 0.366 1 98.69 108 ILE A C 1
ATOM 897 O O . ILE A 1 108 ? 2.277 -6.191 0.275 1 98.69 108 ILE A O 1
ATOM 901 N N . THR A 1 109 ? 3.533 -4.516 -0.446 1 98.75 109 THR A N 1
ATOM 902 C CA . THR A 1 109 ? 4.133 -5.332 -1.497 1 98.75 109 THR A CA 1
ATOM 903 C C . THR A 1 109 ? 4.957 -6.465 -0.896 1 98.75 109 THR A C 1
ATOM 905 O O . THR A 1 109 ? 4.934 -7.59 -1.397 1 98.75 109 THR A O 1
ATOM 908 N N . THR A 1 110 ? 5.668 -6.168 0.2 1 98.75 110 THR A N 1
ATOM 909 C CA . THR A 1 110 ? 6.441 -7.211 0.873 1 98.75 110 THR A CA 1
ATOM 910 C C . THR A 1 110 ? 5.516 -8.258 1.49 1 98.75 110 THR A C 1
ATOM 912 O O . THR A 1 110 ? 5.816 -9.445 1.472 1 98.75 110 THR A O 1
ATOM 915 N N . LEU A 1 111 ? 4.41 -7.82 2.018 1 98.75 111 LEU A N 1
ATOM 916 C CA . LEU A 1 111 ? 3.439 -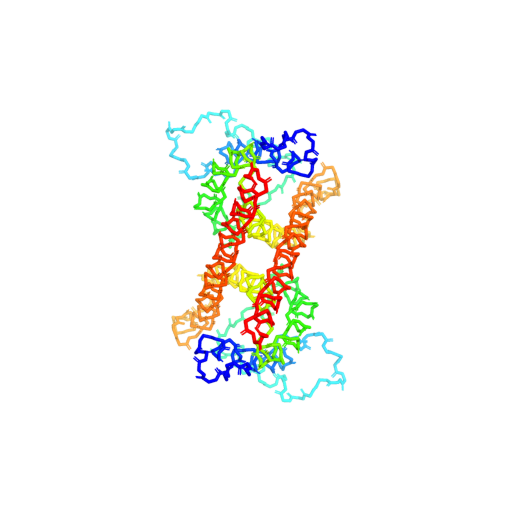8.742 2.604 1 98.75 111 LEU A CA 1
ATOM 917 C C . LEU A 1 111 ? 2.916 -9.719 1.557 1 98.75 111 LEU A C 1
ATOM 919 O O . LEU A 1 111 ? 2.799 -10.914 1.824 1 98.75 111 LEU A O 1
ATOM 923 N N . VAL A 1 112 ? 2.59 -9.219 0.412 1 98.81 112 VAL A N 1
ATOM 924 C CA . VAL A 1 112 ? 2.113 -10.055 -0.685 1 98.81 112 VAL A CA 1
ATOM 925 C C . VAL A 1 112 ? 3.182 -11.078 -1.057 1 98.81 112 VAL A C 1
ATOM 927 O O . VAL A 1 112 ? 2.893 -12.273 -1.174 1 98.81 112 VAL A O 1
ATOM 930 N N . CYS A 1 113 ? 4.426 -10.641 -1.206 1 98.69 113 CYS A N 1
ATOM 931 C CA . CYS A 1 113 ? 5.527 -11.523 -1.567 1 98.69 113 CYS A CA 1
ATOM 932 C C . CYS A 1 113 ? 5.758 -12.578 -0.491 1 98.69 113 CYS A C 1
ATOM 934 O O . CYS A 1 113 ? 5.965 -13.75 -0.801 1 98.69 113 CYS A O 1
ATOM 936 N N . MET A 1 114 ? 5.715 -12.102 0.701 1 98.38 114 MET A N 1
ATOM 937 C CA . MET A 1 114 ? 5.961 -13.023 1.805 1 98.38 114 MET A CA 1
ATOM 938 C C . MET A 1 114 ? 4.867 -14.086 1.883 1 98.38 114 MET A C 1
ATOM 940 O O . MET A 1 114 ? 5.148 -15.266 2.104 1 98.38 114 MET A O 1
ATOM 944 N N . ALA A 1 115 ? 3.615 -13.695 1.727 1 98.38 115 ALA A N 1
ATOM 945 C CA . ALA A 1 115 ? 2.494 -14.633 1.744 1 98.38 115 ALA A CA 1
ATOM 946 C C . ALA A 1 115 ? 2.633 -15.672 0.637 1 98.38 115 ALA A C 1
ATOM 948 O O . ALA A 1 115 ? 2.344 -16.859 0.846 1 98.38 115 ALA A O 1
ATOM 949 N N . ASP A 1 116 ? 3.033 -15.203 -0.488 1 98.5 116 ASP A N 1
ATOM 950 C CA . ASP A 1 116 ? 3.27 -16.109 -1.605 1 98.5 116 ASP A CA 1
ATOM 951 C C . ASP A 1 116 ? 4.434 -17.047 -1.31 1 98.5 116 ASP A C 1
ATOM 953 O O . ASP A 1 116 ? 4.297 -18.266 -1.428 1 98.5 116 ASP A O 1
ATOM 957 N N . MET A 1 117 ? 5.504 -16.531 -0.825 1 98.44 117 MET A N 1
ATOM 958 C CA . MET A 1 117 ? 6.727 -17.281 -0.553 1 98.44 117 MET A CA 1
ATOM 959 C C . MET A 1 117 ? 6.48 -18.375 0.488 1 98.44 117 MET A C 1
ATOM 961 O O . MET A 1 117 ? 7.004 -19.484 0.369 1 98.44 117 MET A O 1
ATOM 965 N N . LEU A 1 118 ? 5.668 -18.109 1.433 1 97.5 118 LEU A N 1
ATOM 966 C CA . LEU A 1 118 ? 5.402 -19.047 2.512 1 97.5 118 LEU A CA 1
ATOM 967 C C . LEU A 1 118 ? 4.656 -20.281 1.993 1 97.5 118 LEU A C 1
ATOM 969 O O . LEU A 1 118 ? 4.605 -21.312 2.662 1 97.5 118 LEU A O 1
ATOM 973 N N . SER A 1 119 ? 4.129 -20.188 0.81 1 97.62 119 SER A N 1
ATOM 974 C CA . SER A 1 119 ? 3.391 -21.312 0.232 1 97.62 119 SER A CA 1
ATOM 975 C C . SER A 1 119 ? 4.301 -22.203 -0.602 1 97.62 119 SER A C 1
ATOM 977 O O . SER A 1 119 ? 3.896 -23.281 -1.035 1 97.62 119 SER A O 1
ATOM 979 N N . TRP A 1 120 ? 5.52 -21.766 -0.803 1 97.94 120 TRP A N 1
ATOM 980 C CA . TRP A 1 120 ? 6.426 -22.516 -1.66 1 97.94 120 TRP A CA 1
ATOM 981 C C . TRP A 1 120 ? 6.875 -23.812 -0.976 1 97.94 120 TRP A C 1
ATOM 983 O O . TRP A 1 120 ? 7.5 -23.766 0.085 1 97.94 120 TRP A O 1
ATOM 993 N N . GLU A 1 121 ? 6.684 -24.906 -1.581 1 97.56 121 GLU A N 1
ATOM 994 C CA . GLU A 1 121 ? 7.004 -26.203 -0.99 1 97.56 121 GLU A CA 1
ATOM 995 C C . GLU A 1 121 ? 8.453 -26.578 -1.254 1 97.56 121 GLU A C 1
ATOM 997 O O . GLU A 1 121 ? 9.008 -27.438 -0.566 1 97.56 121 GLU A O 1
ATOM 1002 N N . GLU A 1 122 ? 9.047 -25.922 -2.189 1 97.31 122 GLU A N 1
ATOM 1003 C CA . GLU A 1 122 ? 10.391 -26.297 -2.611 1 97.31 122 GLU A CA 1
ATOM 1004 C C . GLU A 1 122 ? 11.445 -25.75 -1.654 1 97.31 122 GLU A C 1
ATOM 1006 O O . GLU A 1 122 ? 12.602 -26.172 -1.692 1 97.31 122 GLU A O 1
ATOM 1011 N N . LEU A 1 123 ? 11.062 -24.875 -0.745 1 97.56 123 LEU A N 1
ATOM 1012 C CA . LEU A 1 123 ? 12.039 -24.266 0.153 1 97.56 123 LEU A CA 1
ATOM 1013 C C . LEU A 1 123 ? 12.336 -25.172 1.339 1 97.56 123 LEU A C 1
ATOM 1015 O O . LEU A 1 123 ? 11.422 -25.75 1.936 1 97.56 123 LEU A O 1
ATOM 1019 N N . SER A 1 124 ? 13.609 -25.234 1.679 1 97.31 124 SER A N 1
ATOM 1020 C CA . SER A 1 124 ? 13.992 -25.875 2.936 1 97.31 124 SER A CA 1
ATOM 1021 C C . SER A 1 124 ? 13.562 -25.031 4.133 1 97.31 124 SER A C 1
ATOM 1023 O O . SER A 1 124 ? 13.227 -23.859 3.98 1 97.31 124 SER A O 1
ATOM 1025 N N . SER A 1 125 ? 13.609 -25.625 5.297 1 96.5 125 SER A N 1
ATOM 1026 C CA . SER A 1 125 ? 13.273 -24.906 6.52 1 96.5 125 SER A CA 1
ATOM 1027 C C . SER A 1 125 ? 14.211 -23.719 6.734 1 96.5 125 SER A C 1
ATOM 1029 O O . SER A 1 125 ? 13.781 -22.656 7.188 1 96.5 125 SER A O 1
ATOM 1031 N N . MET A 1 126 ? 15.461 -23.938 6.422 1 96.25 126 MET A N 1
ATOM 1032 C CA . MET A 1 126 ? 16.453 -22.875 6.578 1 96.25 126 MET A CA 1
ATOM 1033 C C . MET A 1 126 ? 16.188 -21.734 5.602 1 96.25 126 MET A C 1
ATOM 1035 O O . MET A 1 126 ? 16.234 -20.562 5.988 1 96.25 126 MET A O 1
ATOM 1039 N N . GLN A 1 127 ? 15.883 -22.047 4.41 1 96.88 127 GLN A N 1
ATOM 1040 C CA . GLN A 1 127 ? 15.594 -21.047 3.391 1 96.88 127 GLN A CA 1
ATOM 1041 C C . GLN A 1 127 ? 14.328 -20.266 3.736 1 96.88 127 GLN A C 1
ATOM 1043 O O . GLN A 1 127 ? 14.281 -19.047 3.553 1 96.88 127 GLN A O 1
ATOM 1048 N N . ARG A 1 128 ? 13.391 -20.859 4.289 1 97.38 128 ARG A N 1
ATOM 1049 C CA . ARG A 1 128 ? 12.094 -20.281 4.605 1 97.38 128 ARG A CA 1
ATOM 1050 C C . ARG A 1 128 ? 12.18 -19.438 5.875 1 97.38 128 ARG A C 1
ATOM 1052 O O . ARG A 1 128 ? 11.5 -18.406 5.988 1 97.38 128 ARG A O 1
ATOM 1059 N N . GLY A 1 129 ? 12.992 -19.75 6.746 1 95.81 129 GLY A N 1
ATOM 1060 C CA . GLY A 1 129 ? 13 -19.203 8.094 1 95.81 129 GLY A CA 1
ATOM 1061 C C . GLY A 1 129 ? 13.906 -18 8.242 1 95.81 129 GLY A C 1
ATOM 1062 O O . GLY A 1 129 ? 14.133 -17.266 7.277 1 95.81 129 GLY A O 1
ATOM 1063 N N . LEU A 1 130 ? 14.414 -17.75 9.453 1 94.81 130 LEU A N 1
ATOM 1064 C CA . LEU A 1 130 ? 15.133 -16.547 9.867 1 94.81 130 LEU A CA 1
ATOM 1065 C C . LEU A 1 130 ? 16.531 -16.5 9.266 1 94.81 130 LEU A C 1
ATOM 1067 O O . LEU A 1 130 ? 17.172 -15.453 9.234 1 94.81 130 LEU A O 1
ATOM 1071 N N . GLN A 1 131 ? 16.984 -17.578 8.734 1 94.25 131 GLN A N 1
ATOM 1072 C CA . GLN A 1 131 ? 18.312 -17.594 8.109 1 94.25 131 GLN A CA 1
ATOM 1073 C C . GLN A 1 131 ? 18.203 -17.406 6.598 1 94.25 131 GLN A C 1
ATOM 1075 O O . GLN A 1 131 ? 19.219 -17.359 5.898 1 94.25 131 GLN A O 1
ATOM 1080 N N . GLY A 1 132 ? 16.984 -17.312 6.145 1 97.38 132 GLY A N 1
ATOM 1081 C CA . GLY A 1 132 ? 16.766 -17.188 4.715 1 97.38 132 GLY A CA 1
ATOM 1082 C C . GLY A 1 132 ? 15.789 -16.078 4.367 1 97.38 132 GLY A C 1
ATOM 1083 O O . GLY A 1 132 ? 15.922 -14.945 4.84 1 97.38 132 GLY A O 1
ATOM 1084 N N . LEU A 1 133 ? 14.867 -16.453 3.5 1 98.06 133 LEU A N 1
ATOM 1085 C CA . LEU A 1 133 ? 13.938 -15.477 2.916 1 98.06 133 LEU A CA 1
ATOM 1086 C C . LEU A 1 133 ? 13.008 -14.914 3.977 1 98.06 133 LEU A C 1
ATOM 1088 O O . LEU A 1 133 ? 12.555 -13.773 3.867 1 98.06 133 LEU A O 1
ATOM 1092 N N . GLY A 1 134 ? 12.695 -15.734 5.027 1 97.88 134 GLY A N 1
ATOM 1093 C CA . GLY A 1 134 ? 11.852 -15.234 6.105 1 97.88 134 GLY A CA 1
ATOM 1094 C C . GLY A 1 134 ? 12.398 -13.984 6.758 1 97.88 134 GLY A C 1
ATOM 1095 O O . GLY A 1 134 ? 11.648 -13.039 7.031 1 97.88 134 GLY A O 1
ATOM 1096 N N . ALA A 1 135 ? 13.648 -13.969 7.016 1 96.56 135 ALA A N 1
ATOM 1097 C CA . ALA A 1 135 ? 14.281 -12.805 7.629 1 96.56 1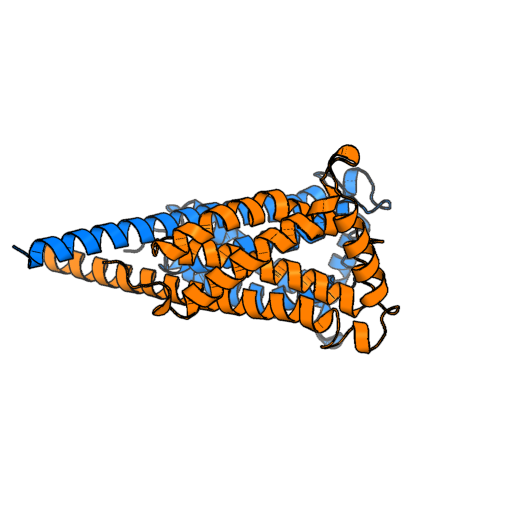35 ALA A CA 1
ATOM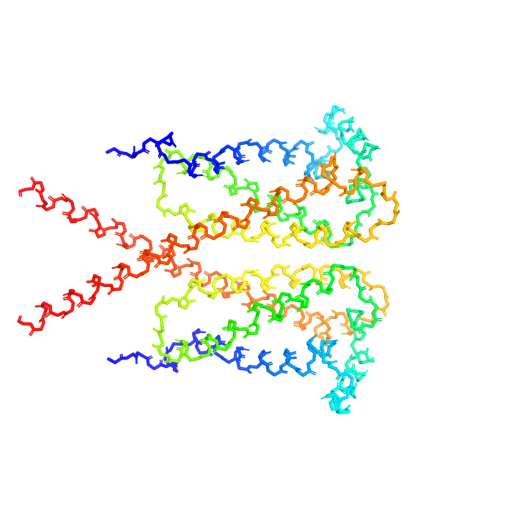 1098 C C . ALA A 1 135 ? 14.375 -11.648 6.641 1 96.56 135 ALA A C 1
ATOM 1100 O O . ALA A 1 135 ? 14.219 -10.484 7.02 1 96.56 135 ALA A O 1
ATOM 1101 N N . MET A 1 136 ? 14.672 -11.961 5.445 1 95.88 136 MET A N 1
ATOM 1102 C CA . MET A 1 136 ? 14.836 -10.914 4.441 1 95.88 136 MET A CA 1
ATOM 1103 C C . MET A 1 136 ? 13.523 -10.188 4.195 1 95.88 136 MET A C 1
ATOM 1105 O O . MET A 1 136 ? 13.445 -8.961 4.34 1 95.88 136 MET A O 1
ATOM 1109 N N . TYR A 1 137 ? 12.484 -10.914 3.885 1 97.69 137 TYR A N 1
ATOM 1110 C CA . TYR A 1 137 ? 11.18 -10.312 3.652 1 97.69 137 TYR A CA 1
ATOM 1111 C C . TYR A 1 137 ? 10.562 -9.828 4.957 1 97.69 137 TYR A C 1
ATOM 1113 O O . TYR A 1 137 ? 9.938 -8.766 4.996 1 97.69 137 TYR A O 1
ATOM 1121 N N . GLY A 1 138 ? 10.766 -10.609 5.98 1 97.81 138 GLY A N 1
ATOM 1122 C CA . GLY A 1 138 ? 10.266 -10.195 7.281 1 97.81 138 GLY A CA 1
ATOM 1123 C C . GLY A 1 138 ? 10.875 -8.898 7.773 1 97.81 138 GLY A C 1
ATOM 1124 O O . GLY A 1 138 ? 10.188 -8.055 8.352 1 97.81 138 GLY A O 1
ATOM 1125 N N . GLY A 1 139 ? 12.195 -8.766 7.629 1 97.25 139 GLY A N 1
ATOM 1126 C CA . GLY A 1 139 ? 12.867 -7.531 8.008 1 97.25 139 GLY A CA 1
ATOM 1127 C C . GLY A 1 139 ? 12.328 -6.309 7.285 1 97.25 139 GLY A C 1
ATOM 1128 O O . GLY A 1 139 ? 12.062 -5.281 7.91 1 97.25 139 GLY A O 1
ATOM 1129 N N . TYR A 1 140 ? 12.156 -6.41 5.988 1 97.69 140 TYR A N 1
ATOM 1130 C CA . TYR A 1 140 ? 11.586 -5.32 5.203 1 97.69 140 TYR A CA 1
ATOM 1131 C C . TYR A 1 140 ? 10.172 -5 5.652 1 97.69 140 TYR A C 1
ATOM 1133 O O . TYR A 1 140 ? 9.781 -3.834 5.734 1 97.69 140 TYR A O 1
ATOM 1141 N N . LEU A 1 141 ? 9.406 -6.027 5.918 1 98.5 141 LEU A N 1
ATOM 1142 C CA . LEU A 1 141 ? 8.016 -5.844 6.336 1 98.5 141 LEU A CA 1
ATOM 1143 C C . LEU A 1 141 ? 7.949 -5.105 7.668 1 98.5 141 LEU A C 1
ATOM 1145 O O . LEU A 1 141 ? 7.215 -4.125 7.801 1 98.5 141 LEU A O 1
ATOM 1149 N N . ILE A 1 142 ? 8.711 -5.551 8.656 1 98.25 142 ILE A N 1
ATOM 1150 C CA . ILE A 1 142 ? 8.703 -4.961 9.984 1 98.25 142 ILE A CA 1
ATOM 1151 C C . ILE A 1 142 ? 9.188 -3.514 9.914 1 98.25 142 ILE A C 1
ATOM 1153 O O . ILE A 1 142 ? 8.57 -2.617 10.492 1 98.25 142 ILE A O 1
ATOM 1157 N N . PHE A 1 143 ? 10.266 -3.301 9.195 1 98.38 143 PHE A N 1
ATOM 1158 C CA . PHE A 1 143 ? 10.805 -1.953 9.07 1 98.38 143 PHE A CA 1
ATOM 1159 C C . PHE A 1 143 ? 9.797 -1.024 8.398 1 98.38 143 PHE A C 1
ATOM 1161 O O . PHE A 1 143 ? 9.609 0.114 8.828 1 98.38 143 PHE A O 1
ATOM 1168 N N . GLY A 1 144 ? 9.203 -1.494 7.285 1 98.56 144 GLY A N 1
ATOM 1169 C CA . GLY A 1 144 ? 8.188 -0.708 6.602 1 98.56 144 GLY A CA 1
ATOM 1170 C C . GLY A 1 144 ? 7.012 -0.357 7.492 1 98.56 144 GLY A C 1
ATOM 1171 O O . GLY A 1 144 ? 6.531 0.778 7.477 1 98.56 144 GLY A O 1
ATOM 1172 N N . LEU A 1 145 ? 6.57 -1.302 8.266 1 98.62 145 LEU A N 1
ATOM 1173 C CA . LEU A 1 145 ? 5.438 -1.081 9.164 1 98.62 145 LEU A CA 1
ATOM 1174 C C . LEU A 1 145 ? 5.789 -0.069 10.25 1 98.62 145 LEU A C 1
ATOM 1176 O O . LEU A 1 145 ? 4.98 0.806 10.57 1 98.62 145 LEU A O 1
ATOM 1180 N N . LEU A 1 146 ? 6.973 -0.187 10.797 1 98.69 146 LEU A N 1
ATOM 1181 C CA . LEU A 1 146 ? 7.41 0.756 11.82 1 98.69 146 LEU A CA 1
ATOM 1182 C C . LEU A 1 146 ? 7.512 2.166 11.25 1 98.69 146 LEU A C 1
ATOM 1184 O O . LEU A 1 146 ? 7.113 3.135 11.906 1 98.69 146 LEU A O 1
ATOM 1188 N N . MET A 1 147 ? 8.062 2.275 10.086 1 98.81 147 MET A N 1
ATOM 1189 C CA . MET A 1 147 ? 8.156 3.564 9.406 1 98.81 147 MET A CA 1
ATOM 1190 C C . MET A 1 147 ? 6.77 4.156 9.172 1 98.81 147 MET A C 1
ATOM 1192 O O . MET A 1 147 ? 6.547 5.344 9.414 1 98.81 147 MET A O 1
ATOM 1196 N N . THR A 1 148 ? 5.867 3.307 8.719 1 98.81 148 THR A N 1
ATOM 1197 C CA . THR A 1 148 ? 4.492 3.727 8.469 1 98.81 148 THR A CA 1
ATOM 1198 C C . THR A 1 148 ? 3.844 4.246 9.75 1 98.81 148 THR A C 1
ATOM 1200 O O . THR A 1 148 ? 3.256 5.328 9.758 1 98.81 148 THR A O 1
ATOM 1203 N N . LEU A 1 149 ? 3.988 3.541 10.812 1 98.75 149 LEU A N 1
ATOM 1204 C CA . LEU A 1 149 ? 3.352 3.9 12.07 1 98.75 149 LEU A CA 1
ATOM 1205 C C . LEU A 1 149 ? 3.969 5.172 12.648 1 98.75 149 LEU A C 1
ATOM 1207 O O . LEU A 1 149 ? 3.256 6.039 13.156 1 98.75 149 LEU A O 1
ATOM 1211 N N . ASP A 1 150 ? 5.25 5.254 12.594 1 98.88 150 ASP A N 1
ATOM 1212 C CA . ASP A 1 150 ? 5.941 6.445 13.078 1 98.88 150 ASP A CA 1
ATOM 1213 C C . ASP A 1 150 ? 5.477 7.691 12.32 1 98.88 150 ASP A C 1
ATOM 1215 O O . ASP A 1 150 ? 5.113 8.695 12.938 1 98.88 150 ASP A O 1
ATOM 1219 N N . CYS A 1 151 ? 5.508 7.605 11.039 1 98.81 151 CYS A N 1
ATOM 1220 C CA . CYS A 1 151 ? 5.199 8.773 10.219 1 98.81 151 CYS A CA 1
ATOM 1221 C C . CYS A 1 151 ? 3.711 9.102 10.281 1 98.81 151 CYS A C 1
ATOM 1223 O O . CYS A 1 151 ? 3.326 10.273 10.227 1 98.81 151 CYS A O 1
ATOM 1225 N N . TYR A 1 152 ? 2.885 8.078 10.414 1 98.81 152 TYR A N 1
ATOM 1226 C CA . TYR A 1 152 ? 1.47 8.328 10.664 1 98.81 152 TYR A CA 1
ATOM 1227 C C . TYR A 1 152 ? 1.276 9.141 11.938 1 98.81 152 TYR A C 1
ATOM 1229 O O . TYR A 1 152 ? 0.498 10.094 11.961 1 98.81 152 TYR A O 1
ATOM 1237 N N . ALA A 1 153 ? 1.927 8.758 12.992 1 98.69 153 ALA A N 1
ATOM 1238 C CA . ALA A 1 153 ? 1.817 9.453 14.273 1 98.69 153 ALA A CA 1
ATOM 1239 C C . ALA A 1 153 ? 2.301 10.898 14.164 1 98.69 153 ALA A C 1
ATOM 1241 O O . ALA A 1 153 ? 1.69 11.805 14.727 1 98.69 153 ALA A O 1
ATOM 1242 N N . ARG A 1 154 ? 3.379 11.078 13.5 1 98.25 154 ARG A N 1
ATOM 1243 C CA . ARG A 1 154 ? 3.904 12.422 13.305 1 98.25 154 ARG A CA 1
ATOM 1244 C C . ARG A 1 154 ? 2.889 13.305 12.586 1 98.25 154 ARG A C 1
ATOM 1246 O O . ARG A 1 154 ? 2.639 14.438 13.008 1 98.25 154 ARG A O 1
ATOM 1253 N N . LEU A 1 155 ? 2.307 12.766 11.539 1 98.5 155 LEU A N 1
ATOM 1254 C CA . LEU A 1 155 ? 1.335 13.523 10.758 1 98.5 155 LEU A CA 1
ATOM 1255 C C . LEU A 1 155 ? 0.064 13.766 11.57 1 98.5 155 LEU A C 1
ATOM 1257 O O . LEU A 1 155 ? -0.531 14.844 11.492 1 98.5 155 LEU A O 1
ATOM 1261 N N . HIS A 1 156 ? -0.328 12.727 12.273 1 98.31 156 HIS A N 1
ATOM 1262 C CA . HIS A 1 156 ? -1.477 12.883 13.156 1 98.31 156 HIS A CA 1
ATOM 1263 C C . HIS A 1 156 ? -1.269 14.039 14.133 1 98.31 156 HIS A C 1
ATOM 1265 O O . HIS A 1 156 ? -2.191 14.812 14.383 1 98.31 156 HIS A O 1
ATOM 1271 N N . HIS A 1 157 ? -0.123 14.156 14.672 1 97.31 157 HIS A N 1
ATOM 1272 C CA . HIS A 1 157 ? 0.226 15.227 15.594 1 97.31 157 HIS A CA 1
ATOM 1273 C C . HIS A 1 157 ? 0.189 16.578 14.898 1 97.31 157 HIS A C 1
ATOM 1275 O O . HIS A 1 157 ? -0.32 17.562 15.453 1 97.31 157 HIS A O 1
ATOM 1281 N N . ILE A 1 158 ? 0.751 16.656 13.703 1 96.38 158 ILE A N 1
ATOM 1282 C CA . ILE A 1 158 ? 0.766 17.906 12.938 1 96.38 158 ILE A CA 1
ATOM 1283 C C . ILE A 1 158 ? -0.666 18.375 12.695 1 96.38 158 ILE A C 1
ATOM 1285 O O . ILE A 1 158 ? -0.971 19.562 12.859 1 96.38 158 ILE A O 1
ATOM 1289 N N . ILE A 1 159 ? -1.545 17.469 12.352 1 96.94 159 ILE A N 1
ATOM 1290 C CA . ILE A 1 159 ? -2.941 17.797 12.078 1 96.94 159 ILE A CA 1
ATOM 1291 C C . ILE A 1 159 ? -3.613 18.297 13.352 1 96.94 159 ILE A C 1
ATOM 1293 O O . ILE A 1 159 ? -4.289 19.328 13.336 1 96.94 159 ILE A O 1
ATOM 1297 N N . THR A 1 160 ? -3.4 17.609 14.438 1 96.19 160 THR A N 1
ATOM 1298 C CA . THR A 1 160 ? -4.031 17.969 15.703 1 96.19 160 THR A CA 1
ATOM 1299 C C . THR A 1 160 ? -3.568 19.344 16.172 1 96.19 160 THR A C 1
ATOM 1301 O O . THR A 1 160 ? -4.375 20.156 16.625 1 96.19 160 THR A O 1
ATOM 1304 N N . THR A 1 161 ? -2.328 19.578 16.047 1 93.44 161 THR A N 1
ATOM 1305 C CA . THR A 1 161 ? -1.78 20.875 16.453 1 93.44 161 THR A CA 1
ATOM 1306 C C . THR A 1 161 ? -2.297 22 15.562 1 93.44 161 THR A C 1
ATOM 1308 O O . THR A 1 161 ? -2.586 23.094 16.031 1 93.44 161 THR A O 1
ATOM 1311 N N . SER A 1 162 ? -2.324 21.703 14.25 1 92.12 162 SER A N 1
ATOM 1312 C CA . SER A 1 162 ? -2.844 22.703 13.312 1 92.12 162 SER A CA 1
ATOM 1313 C C . SER A 1 162 ? -4.289 23.062 13.633 1 92.12 162 SER A C 1
ATOM 1315 O O . SER A 1 162 ? -4.691 24.219 13.516 1 92.12 162 SER A O 1
ATOM 1317 N N . GLN A 1 163 ? -5.105 22.078 14.031 1 91.06 163 GLN A N 1
ATOM 1318 C CA . GLN A 1 163 ? -6.5 22.312 14.391 1 91.06 163 GLN A CA 1
ATOM 1319 C C . GLN A 1 163 ? -6.609 23.156 15.656 1 91.06 163 GLN A C 1
ATOM 1321 O O . GLN A 1 163 ? -7.484 24.016 15.758 1 91.06 163 GLN A O 1
ATOM 1326 N N . HIS A 1 164 ? -5.793 22.906 16.578 1 89.38 164 HIS A N 1
ATOM 1327 C CA . HIS A 1 164 ? -5.789 23.672 17.812 1 89.38 164 HIS A CA 1
ATOM 1328 C C . HIS A 1 164 ? -5.426 25.125 17.562 1 89.38 164 HIS A C 1
ATOM 1330 O O . HIS A 1 164 ? -6.031 26.031 18.141 1 89.38 164 HIS A O 1
ATOM 1336 N N . GLN A 1 165 ? -4.5 25.344 16.766 1 86.19 165 GLN A N 1
ATOM 1337 C CA . GLN A 1 165 ? -4.074 26.703 16.438 1 86.19 165 GLN A CA 1
ATOM 1338 C C . GLN A 1 165 ? -5.172 27.469 15.711 1 86.19 165 GLN A C 1
ATOM 1340 O O . GLN A 1 165 ? -5.379 28.656 15.961 1 86.19 165 GLN A O 1
ATOM 1345 N N . HIS A 1 166 ? -5.781 26.844 14.789 1 85 166 HIS A N 1
ATOM 1346 C CA . HIS A 1 166 ? -6.867 27.469 14.047 1 85 166 HIS A CA 1
ATOM 1347 C C . HIS A 1 166 ? -8.023 27.844 14.969 1 85 166 HIS A C 1
ATOM 1349 O O . HIS A 1 166 ? -8.648 28.891 14.805 1 85 166 HIS A O 1
ATOM 1355 N N . ALA A 1 167 ? -8.297 26.969 15.953 1 86.88 167 ALA A N 1
ATOM 1356 C CA . ALA A 1 167 ? -9.367 27.219 16.906 1 86.88 167 ALA A CA 1
ATOM 1357 C C . ALA A 1 167 ? -9.031 28.406 17.797 1 86.88 167 ALA A C 1
ATOM 1359 O O . ALA A 1 167 ? -9.906 29.219 18.109 1 86.88 167 ALA A O 1
ATOM 1360 N N . LEU A 1 168 ? -7.871 28.547 18.125 1 84.88 168 LEU A N 1
ATOM 1361 C CA . LEU A 1 168 ? -7.422 29.656 18.984 1 84.88 168 LEU A CA 1
ATOM 1362 C C . LEU A 1 168 ? -7.477 30.969 18.234 1 84.88 168 LEU A C 1
ATOM 1364 O O . LEU A 1 168 ? -7.863 32 18.797 1 84.88 168 LEU A O 1
ATOM 1368 N N . SER A 1 169 ? -7.098 30.953 17.031 1 83.5 169 SER A N 1
ATOM 1369 C CA . SER A 1 169 ? -7.086 32.156 16.234 1 83.5 169 SER A CA 1
ATOM 1370 C C . SER A 1 169 ? -8.5 32.656 15.961 1 83.5 169 SER A C 1
ATOM 1372 O O . SER A 1 169 ? -8.75 33.875 15.906 1 83.5 169 SER A O 1
ATOM 1374 N N . SER A 1 170 ? -9.438 31.812 15.719 1 81.62 170 SER A N 1
ATOM 1375 C CA . SER A 1 170 ? -10.82 32.188 15.461 1 81.62 170 SER A CA 1
ATOM 1376 C C . SER A 1 170 ? -11.477 32.75 16.719 1 81.62 170 SER A C 1
ATOM 1378 O O . SER A 1 170 ? -12.352 33.625 16.625 1 81.62 170 SER A O 1
ATOM 1380 N N . LYS A 1 171 ? -11.148 32.438 17.938 1 82.38 171 LYS A N 1
ATOM 1381 C CA . LYS A 1 171 ? -11.695 32.969 19.188 1 82.38 171 LYS A CA 1
ATOM 1382 C C . LYS A 1 171 ? -11.203 34.375 19.469 1 82.38 171 LYS A C 1
ATOM 1384 O O . LYS A 1 171 ? -11.961 35.219 19.953 1 82.38 171 LYS A O 1
ATOM 1389 N N . THR A 1 172 ? -10.047 34.625 19.234 1 77 172 THR A N 1
ATOM 1390 C CA . THR A 1 172 ? -9.484 35.938 19.484 1 77 172 THR A CA 1
ATOM 1391 C C . THR A 1 172 ? -10.125 36.969 18.562 1 77 172 THR A C 1
ATOM 1393 O O . THR A 1 172 ? -10.242 38.156 18.922 1 77 172 THR A O 1
ATOM 1396 N N . LYS A 1 173 ? -10.617 36.688 17.344 1 77.31 173 LYS A N 1
ATOM 1397 C CA . LYS A 1 173 ? -11.242 37.625 16.422 1 77.31 173 LYS A CA 1
ATOM 1398 C C . LYS A 1 173 ? -12.672 37.938 16.844 1 77.31 173 LYS A C 1
ATOM 1400 O O . LYS A 1 173 ? -13.234 38.938 16.406 1 77.31 173 LYS A O 1
ATOM 1405 N N . THR A 1 174 ? -13.242 37.125 17.609 1 72.75 174 THR A N 1
ATOM 1406 C CA . THR A 1 174 ? -14.609 37.406 18.047 1 72.75 174 THR A CA 1
ATOM 1407 C C . THR A 1 174 ? -14.609 38.219 19.328 1 72.75 174 THR A C 1
ATOM 1409 O O . THR A 1 174 ? -15.656 38.75 19.734 1 72.75 174 THR A O 1
ATOM 1412 N N . ILE A 1 175 ? -13.539 38.438 19.969 1 60.44 175 ILE A N 1
ATOM 1413 C CA . ILE A 1 175 ? -13.492 39.344 21.109 1 60.44 175 ILE A CA 1
ATOM 1414 C C . ILE A 1 175 ? -13.102 40.75 20.641 1 60.44 175 ILE A C 1
ATOM 1416 O O . ILE A 1 175 ? -12.148 40.906 19.875 1 60.44 175 ILE A O 1
ATOM 1420 N N . MET B 1 1 ? -20.078 26.422 11.359 1 54.41 1 MET B N 1
ATOM 1421 C CA . MET B 1 1 ? -20.703 25.141 11.094 1 54.41 1 MET B CA 1
ATOM 1422 C C . MET B 1 1 ? -19.922 24.359 10.047 1 54.41 1 MET B C 1
ATOM 1424 O O . MET B 1 1 ? -19.266 24.953 9.188 1 54.41 1 MET B O 1
ATOM 1428 N N . ALA B 1 2 ? -19.766 23 10.273 1 68.38 2 ALA B N 1
ATOM 1429 C CA . ALA B 1 2 ? -19.031 22.219 9.273 1 68.38 2 ALA B CA 1
ATOM 1430 C C . ALA B 1 2 ? -19.703 22.328 7.906 1 68.38 2 ALA B C 1
ATOM 1432 O O . ALA B 1 2 ? -20.922 22.328 7.801 1 68.38 2 ALA B O 1
ATOM 1433 N N . THR B 1 3 ? -18.969 22.688 6.891 1 84.25 3 THR B N 1
ATOM 1434 C CA . THR B 1 3 ? -19.453 22.719 5.52 1 84.25 3 THR B CA 1
ATOM 1435 C C . THR B 1 3 ? -20.156 21.406 5.164 1 84.25 3 THR B C 1
ATOM 1437 O O . THR B 1 3 ? -19.688 20.328 5.535 1 84.25 3 THR B O 1
ATOM 1440 N N . SER B 1 4 ? -21.281 21.547 4.695 1 90.44 4 SER B N 1
ATOM 1441 C CA . SER B 1 4 ? -22.078 20.391 4.332 1 90.44 4 SER B CA 1
ATOM 1442 C C . SER B 1 4 ? -21.312 19.438 3.422 1 90.44 4 SER B C 1
ATOM 1444 O O . SER B 1 4 ? -20.531 19.875 2.584 1 90.44 4 SER B O 1
ATOM 1446 N N . ILE B 1 5 ? -21.609 18.141 3.566 1 93 5 ILE B N 1
ATOM 1447 C CA . ILE B 1 5 ? -20.938 17.109 2.789 1 93 5 ILE B CA 1
ATOM 1448 C C . ILE B 1 5 ? -21.266 17.281 1.307 1 93 5 ILE B C 1
ATOM 1450 O O . ILE B 1 5 ? -20.453 16.938 0.442 1 93 5 ILE B O 1
ATOM 1454 N N . PHE B 1 6 ? -22.375 17.844 0.938 1 92.94 6 PHE B N 1
ATOM 1455 C CA . PHE B 1 6 ? -22.812 18.016 -0.444 1 92.94 6 PHE B CA 1
ATOM 1456 C C . PHE B 1 6 ? -22.016 19.109 -1.133 1 92.94 6 PHE B C 1
ATOM 1458 O O . PHE B 1 6 ? -21.953 19.156 -2.363 1 92.94 6 PHE B O 1
ATOM 1465 N N . GLN B 1 7 ? -21.422 19.984 -0.36 1 94.62 7 GLN B N 1
ATOM 1466 C CA . GLN B 1 7 ? -20.578 21.031 -0.896 1 94.62 7 GLN B CA 1
ATOM 1467 C C . GLN B 1 7 ? -19.125 20.562 -1.051 1 94.62 7 GLN B C 1
ATOM 1469 O O . GLN B 1 7 ? -18.344 21.188 -1.768 1 94.62 7 GLN B O 1
ATOM 1474 N N . ARG B 1 8 ? -18.781 19.531 -0.344 1 96.31 8 ARG B N 1
ATOM 1475 C CA . ARG B 1 8 ? -17.469 18.875 -0.445 1 96.31 8 ARG B CA 1
ATOM 1476 C C . ARG B 1 8 ? -17.516 17.703 -1.422 1 96.31 8 ARG B C 1
ATOM 1478 O O . ARG B 1 8 ? -17.5 16.547 -1.008 1 96.31 8 ARG B O 1
ATOM 1485 N N . LYS B 1 9 ? -17.422 17.969 -2.604 1 97 9 LYS B N 1
ATOM 1486 C CA . LYS B 1 9 ? -17.719 17.031 -3.68 1 97 9 LYS B CA 1
ATOM 1487 C C . LYS B 1 9 ? -16.828 15.805 -3.6 1 97 9 LYS B C 1
ATOM 1489 O O . LYS B 1 9 ? -17.297 14.68 -3.773 1 97 9 LYS B O 1
ATOM 1494 N N . ARG B 1 10 ? -15.562 16.062 -3.391 1 98 10 ARG B N 1
ATOM 1495 C CA . ARG B 1 10 ? -14.648 14.922 -3.299 1 98 10 ARG B CA 1
ATOM 1496 C C . ARG B 1 10 ? -14.969 14.07 -2.076 1 98 10 ARG B C 1
ATOM 1498 O O . ARG B 1 10 ? -15.023 12.836 -2.172 1 98 10 ARG B O 1
ATOM 1505 N N . ASP B 1 11 ? -15.195 14.727 -0.957 1 98.44 11 ASP B N 1
ATOM 1506 C CA . ASP B 1 11 ? -15.547 13.992 0.253 1 98.44 11 ASP B CA 1
ATOM 1507 C C . ASP B 1 11 ? -16.859 13.242 0.079 1 98.44 11 ASP B C 1
ATOM 1509 O O . ASP B 1 11 ? -17.047 12.156 0.63 1 98.44 11 ASP B O 1
ATOM 1513 N N . PHE B 1 12 ? -17.75 13.883 -0.62 1 98.5 12 PHE B N 1
ATOM 1514 C CA . PHE B 1 12 ? -19.016 13.219 -0.907 1 98.5 12 PHE B CA 1
ATOM 1515 C C . PHE B 1 12 ? -18.781 11.953 -1.731 1 98.5 12 PHE B C 1
ATOM 1517 O O . PHE B 1 12 ? -19.375 10.914 -1.456 1 98.5 12 PHE B O 1
ATOM 1524 N N . ALA B 1 13 ? -17.953 12.031 -2.723 1 98.62 13 ALA B N 1
ATOM 1525 C CA . ALA B 1 13 ? -17.625 10.859 -3.527 1 98.62 13 ALA B CA 1
ATOM 1526 C C . ALA B 1 13 ? -17.016 9.758 -2.67 1 98.62 13 ALA B C 1
ATOM 1528 O O . ALA B 1 13 ? -17.328 8.578 -2.844 1 98.62 13 ALA B O 1
ATOM 1529 N N . TYR B 1 14 ? -16.125 10.141 -1.758 1 98.81 14 TYR B N 1
ATOM 1530 C CA . TYR B 1 14 ? -15.531 9.172 -0.855 1 98.81 14 TYR B CA 1
ATOM 1531 C C . TYR B 1 14 ? -16.578 8.516 0.029 1 98.81 14 TYR B C 1
ATOM 1533 O O . TYR B 1 14 ? -16.547 7.305 0.251 1 98.81 14 TYR B O 1
ATOM 1541 N N . LEU B 1 15 ? -17.484 9.344 0.514 1 98.69 15 LEU B N 1
ATOM 1542 C CA . LEU B 1 15 ? -18.562 8.82 1.343 1 98.69 15 LEU B CA 1
ATOM 1543 C C . LEU B 1 15 ? -19.375 7.777 0.586 1 98.69 15 LEU B C 1
ATOM 1545 O O . LEU B 1 15 ? -19.656 6.699 1.116 1 98.69 15 LEU B O 1
ATOM 1549 N N . VAL B 1 16 ? -19.734 8.078 -0.6 1 98.62 16 VAL B N 1
ATOM 1550 C CA . VAL B 1 16 ? -20.5 7.16 -1.429 1 98.62 16 VAL B CA 1
ATOM 1551 C C . VAL B 1 16 ? -19.719 5.863 -1.623 1 98.62 16 VAL B C 1
ATOM 1553 O O . VAL B 1 16 ? -20.281 4.77 -1.521 1 98.62 16 VAL B O 1
ATOM 1556 N N . PHE B 1 17 ? -18.5 5.977 -1.89 1 98.56 17 PHE B N 1
ATOM 1557 C CA . PHE B 1 17 ? -17.641 4.812 -2.064 1 98.56 17 PHE B CA 1
ATOM 1558 C C . PHE B 1 17 ? -17.703 3.914 -0.836 1 98.56 17 PHE B C 1
ATOM 1560 O O . PHE B 1 17 ? -17.891 2.703 -0.956 1 98.56 17 PHE B O 1
ATOM 1567 N N . PHE B 1 18 ? -17.516 4.461 0.325 1 98.69 18 PHE B N 1
ATOM 1568 C CA . PHE B 1 18 ? -17.438 3.67 1.549 1 98.69 18 PHE B CA 1
ATOM 1569 C C . PHE B 1 18 ? -18.797 3.043 1.863 1 98.69 18 PHE B C 1
ATOM 1571 O O . PHE B 1 18 ? -18.875 1.911 2.344 1 98.69 18 PHE B O 1
ATOM 1578 N N . ILE B 1 19 ? -19.844 3.779 1.595 1 98.62 19 ILE B N 1
ATOM 1579 C CA . ILE B 1 19 ? -21.188 3.254 1.825 1 98.62 19 ILE B CA 1
ATOM 1580 C C . ILE B 1 19 ? -21.422 2.035 0.936 1 98.62 19 ILE B C 1
ATOM 1582 O O . ILE B 1 19 ? -22.016 1.045 1.373 1 98.62 19 ILE B O 1
ATOM 1586 N N . ILE B 1 20 ? -20.938 2.094 -0.273 1 97.69 20 ILE B N 1
ATOM 1587 C CA . ILE B 1 20 ? -21.094 0.988 -1.212 1 97.69 20 ILE B CA 1
ATOM 1588 C C . ILE B 1 20 ? -20.125 -0.132 -0.859 1 97.69 20 ILE B C 1
ATOM 1590 O O . ILE B 1 20 ? -20.484 -1.311 -0.887 1 97.69 20 ILE B O 1
ATOM 1594 N N . HIS B 1 21 ? -18.938 0.186 -0.551 1 97.62 21 HIS B N 1
ATOM 1595 C CA . HIS B 1 21 ? -17.875 -0.768 -0.268 1 97.62 21 HIS B CA 1
ATOM 1596 C C . HIS B 1 21 ? -18.219 -1.643 0.933 1 97.62 21 HIS B C 1
ATOM 1598 O O . HIS B 1 21 ? -17.859 -2.818 0.976 1 97.62 21 HIS B O 1
ATOM 1604 N N . LEU B 1 22 ? -18.922 -1.131 1.87 1 98 22 LEU B N 1
ATOM 1605 C CA . LEU B 1 22 ? -19.234 -1.829 3.111 1 98 22 LEU B CA 1
ATOM 1606 C C . LEU B 1 22 ? -20.094 -3.059 2.84 1 98 22 LEU B C 1
ATOM 1608 O O . LEU B 1 22 ? -19.703 -4.18 3.168 1 98 22 LEU B O 1
ATOM 1612 N N . PRO B 1 23 ? -21.234 -2.961 2.18 1 96.5 23 PRO B N 1
ATOM 1613 C CA . PRO B 1 23 ? -22.016 -4.168 1.917 1 96.5 23 PRO B CA 1
ATOM 1614 C C . PRO B 1 23 ? -21.328 -5.113 0.929 1 96.5 23 PRO B C 1
ATOM 1616 O O . PRO B 1 23 ? -21.5 -6.332 1.014 1 96.5 23 PRO B O 1
ATOM 1619 N N . VAL B 1 24 ? -20.578 -4.594 -0.021 1 94.81 24 VAL B N 1
ATOM 1620 C CA . VAL B 1 24 ? -19.844 -5.445 -0.946 1 94.81 24 VAL B CA 1
ATOM 1621 C C . VAL B 1 24 ? -18.859 -6.32 -0.171 1 94.81 24 VAL B C 1
ATOM 1623 O O . VAL B 1 24 ? -18.766 -7.527 -0.413 1 94.81 24 VAL B O 1
ATOM 1626 N N . MET B 1 25 ? -18.156 -5.703 0.809 1 96.62 25 MET B N 1
ATOM 1627 C CA . MET B 1 25 ? -17.219 -6.449 1.645 1 96.62 25 MET B CA 1
ATOM 1628 C C . MET B 1 25 ? -17.938 -7.523 2.451 1 96.62 25 MET B C 1
ATOM 1630 O O . MET B 1 25 ? -17.531 -8.688 2.455 1 96.62 25 MET B O 1
ATOM 1634 N N . LEU B 1 26 ? -19 -7.168 3.037 1 95.56 26 LEU B N 1
ATOM 1635 C CA . LEU B 1 26 ? -19.688 -8.062 3.963 1 95.56 26 LEU B CA 1
ATOM 1636 C C . LEU B 1 26 ? -20.438 -9.156 3.209 1 95.56 26 LEU B C 1
ATOM 1638 O O . LEU B 1 26 ? -20.484 -10.305 3.668 1 95.56 26 LEU B O 1
ATOM 1642 N N . ALA B 1 27 ? -20.938 -8.852 2.021 1 94.25 27 ALA B N 1
ATOM 1643 C CA . ALA B 1 27 ? -21.812 -9.789 1.318 1 94.25 27 ALA B CA 1
ATOM 1644 C C . ALA B 1 27 ? -21.031 -10.625 0.312 1 94.25 27 ALA B C 1
ATOM 1646 O O . ALA B 1 27 ? -21.531 -11.641 -0.179 1 94.25 27 ALA B O 1
ATOM 1647 N N . PHE B 1 28 ? -19.781 -10.188 0.008 1 94.12 28 PHE B N 1
ATOM 1648 C CA . PHE B 1 28 ? -19.078 -10.883 -1.073 1 94.12 28 PHE B CA 1
ATOM 1649 C C . PHE B 1 28 ? -17.656 -11.227 -0.665 1 94.12 28 PHE B C 1
ATOM 1651 O O . PHE B 1 28 ? -17.328 -12.391 -0.437 1 94.12 28 PHE B O 1
ATOM 1658 N N . ASP B 1 29 ? -16.844 -10.219 -0.364 1 94.38 29 ASP B N 1
ATOM 1659 C CA . ASP B 1 29 ? -15.414 -10.414 -0.18 1 94.38 29 ASP B CA 1
ATOM 1660 C C . ASP B 1 29 ? -15.133 -11.242 1.068 1 94.38 29 ASP B C 1
ATOM 1662 O O . ASP B 1 29 ? -14.242 -12.102 1.062 1 94.38 29 ASP B O 1
ATOM 1666 N N . LEU B 1 30 ? -15.867 -11.039 2.098 1 95.06 30 LEU B N 1
ATOM 1667 C CA . LEU B 1 30 ? -15.508 -11.594 3.396 1 95.06 30 LEU B CA 1
ATOM 1668 C C . LEU B 1 30 ? -16.375 -12.82 3.715 1 95.06 30 LEU B C 1
ATOM 1670 O O . LEU B 1 30 ? -16.328 -13.328 4.836 1 95.06 30 LEU B O 1
ATOM 1674 N N . THR B 1 31 ? -17.125 -13.305 2.797 1 92.88 31 THR B N 1
ATOM 1675 C CA . THR B 1 31 ? -18.047 -14.398 3.041 1 92.88 31 THR B CA 1
ATOM 1676 C C . THR B 1 31 ? -17.312 -15.664 3.449 1 92.88 31 THR B C 1
ATOM 1678 O O . THR B 1 31 ? -17.859 -16.516 4.152 1 92.88 31 THR B O 1
ATOM 1681 N N . GLY B 1 32 ? -16.078 -15.773 3.004 1 90.56 32 GLY B N 1
ATOM 1682 C CA . GLY B 1 32 ? -15.289 -16.938 3.359 1 90.56 32 GLY B CA 1
ATOM 1683 C C . GLY B 1 32 ? -15.008 -17.047 4.844 1 90.56 32 GLY B C 1
ATOM 1684 O O . GLY B 1 32 ? -14.648 -18.109 5.348 1 90.56 32 GLY B O 1
ATOM 1685 N N . PHE B 1 33 ? -15.125 -15.977 5.531 1 93.5 33 PHE B N 1
ATOM 1686 C CA . PHE B 1 33 ? -14.844 -15.953 6.965 1 93.5 33 PHE B CA 1
ATOM 1687 C C . PHE B 1 33 ? -16.094 -16.266 7.77 1 93.5 33 PHE B C 1
ATOM 1689 O O . PHE B 1 33 ? -16.031 -16.453 8.984 1 93.5 33 PHE B O 1
ATOM 1696 N N . TYR B 1 34 ? -17.234 -16.312 7.047 1 93.31 34 TYR B N 1
ATOM 1697 C CA . TYR B 1 34 ? -18.484 -16.625 7.746 1 93.31 34 TYR B CA 1
ATOM 1698 C C . TYR B 1 34 ? -18.578 -18.109 8.055 1 93.31 34 TYR B C 1
ATOM 1700 O O . TYR B 1 34 ? -18.281 -18.953 7.199 1 93.31 34 TYR B O 1
ATOM 1708 N N . PRO B 1 35 ? -19.062 -18.406 9.297 1 92.62 35 PRO B N 1
ATOM 1709 C CA . PRO B 1 35 ? -19.422 -19.812 9.523 1 92.62 35 PRO B CA 1
ATOM 1710 C C . PRO B 1 35 ? -20.531 -20.297 8.594 1 92.62 35 PRO B C 1
ATOM 1712 O O . PRO B 1 35 ? -21.438 -19.547 8.266 1 92.62 35 PRO B O 1
ATOM 1715 N N . ALA B 1 36 ? -20.359 -21.516 8.141 1 86.62 36 ALA B N 1
ATOM 1716 C CA . ALA B 1 36 ? -21.281 -22.078 7.148 1 86.62 36 ALA B CA 1
ATOM 1717 C C . ALA B 1 36 ? -22.719 -21.969 7.609 1 86.62 36 ALA B C 1
ATOM 1719 O O . ALA B 1 36 ? -23.625 -21.734 6.797 1 86.62 36 ALA B O 1
ATOM 1720 N N . ASN B 1 37 ? -22.969 -22.062 8.859 1 89.12 37 ASN B N 1
ATOM 1721 C CA . ASN B 1 37 ? -24.328 -22.078 9.391 1 89.12 37 ASN B CA 1
ATOM 1722 C C . ASN B 1 37 ? -24.906 -20.672 9.453 1 89.12 37 ASN B C 1
ATOM 1724 O O . ASN B 1 37 ? -26.125 -20.5 9.602 1 89.12 37 ASN B O 1
ATOM 1728 N N . LEU B 1 38 ? -24.047 -19.688 9.367 1 88.12 38 LEU B N 1
ATOM 1729 C CA . LEU B 1 38 ? -24.516 -18.312 9.492 1 88.12 38 LEU B CA 1
ATOM 1730 C C . LEU B 1 38 ? -24.578 -17.641 8.125 1 88.12 38 LEU B C 1
ATOM 1732 O O . LEU B 1 38 ? -25.109 -16.531 8 1 88.12 38 LEU B O 1
ATOM 1736 N N . LYS B 1 39 ? -24.156 -18.297 7.074 1 90.56 39 LYS B N 1
ATOM 1737 C CA . LYS B 1 39 ? -24.109 -17.688 5.75 1 90.56 39 LYS B CA 1
ATOM 1738 C C . LYS B 1 39 ? -25.422 -17.906 5.004 1 90.56 39 LYS B C 1
ATOM 1740 O O . LYS B 1 39 ? -25.75 -19.031 4.629 1 90.56 39 LYS B O 1
ATOM 1745 N N . PRO B 1 40 ? -26.156 -16.875 4.773 1 92.31 40 PRO B N 1
ATOM 1746 C CA . PRO B 1 40 ? -27.391 -17.016 4 1 92.31 40 PRO B CA 1
ATOM 1747 C C . PRO B 1 40 ? -27.141 -17.547 2.59 1 92.31 40 PRO B C 1
ATOM 1749 O O . PRO B 1 40 ? -26.109 -17.234 1.98 1 92.31 40 PRO B O 1
ATOM 1752 N N . GLN B 1 41 ? -28.094 -18.234 1.998 1 92.81 41 GLN B N 1
ATOM 1753 C CA . GLN B 1 41 ? -27.984 -18.891 0.703 1 92.81 41 GLN B CA 1
ATOM 1754 C C . GLN B 1 41 ? -27.828 -17.875 -0.423 1 92.81 41 GLN B C 1
ATOM 1756 O O . GLN B 1 41 ? -27.125 -18.125 -1.405 1 92.81 41 GLN B O 1
ATOM 1761 N N . TRP B 1 42 ? -28.469 -16.719 -0.236 1 94.12 42 TRP B N 1
ATOM 1762 C CA . TRP B 1 42 ? -28.406 -15.734 -1.305 1 94.12 42 TRP B CA 1
ATOM 1763 C C . TRP B 1 42 ? -26.984 -15.258 -1.53 1 94.12 42 TRP B C 1
ATOM 1765 O O . TRP B 1 42 ? -26.609 -14.875 -2.646 1 94.12 42 TRP B O 1
ATOM 1775 N N . MET B 1 43 ? -26.109 -15.227 -0.538 1 93.81 43 MET B N 1
ATOM 1776 C CA . MET B 1 43 ? -24.703 -14.844 -0.69 1 93.81 43 MET B CA 1
ATOM 1777 C C . MET B 1 43 ? -23.953 -15.844 -1.576 1 93.81 43 MET B C 1
ATOM 1779 O O . MET B 1 43 ? -23.172 -15.445 -2.436 1 93.81 43 MET B O 1
ATOM 1783 N N . THR B 1 44 ? -24.25 -17.078 -1.394 1 92.56 44 THR B N 1
ATOM 1784 C CA . THR B 1 44 ? -23.625 -18.125 -2.201 1 92.56 44 THR B CA 1
ATOM 1785 C C . THR B 1 44 ? -24.109 -18.047 -3.646 1 92.56 44 THR B C 1
ATOM 1787 O O . THR B 1 44 ? -23.312 -18.203 -4.578 1 92.56 44 THR B O 1
ATOM 1790 N N . THR B 1 45 ? -25.328 -17.766 -3.814 1 94.75 45 THR B N 1
ATOM 1791 C CA . THR B 1 45 ? -25.922 -17.656 -5.148 1 94.75 45 THR B CA 1
ATOM 1792 C C . THR B 1 45 ? -25.297 -16.516 -5.926 1 94.75 45 THR B C 1
ATOM 1794 O O . THR B 1 45 ? -24.938 -16.656 -7.098 1 94.75 45 THR B O 1
ATOM 1797 N N . ILE B 1 46 ? -25.109 -15.445 -5.262 1 94.12 46 ILE B N 1
ATOM 1798 C CA . ILE B 1 46 ? -24.531 -14.273 -5.91 1 94.12 46 ILE B CA 1
ATOM 1799 C C . ILE B 1 46 ? -23.078 -14.562 -6.27 1 94.12 46 ILE B C 1
ATOM 1801 O O . ILE B 1 46 ? -22.594 -14.156 -7.332 1 94.12 46 ILE B O 1
ATOM 1805 N N . ARG B 1 47 ? -22.422 -15.18 -5.402 1 94.19 47 ARG B N 1
ATOM 1806 C CA . ARG B 1 47 ? -21.031 -15.516 -5.656 1 94.19 47 ARG B CA 1
ATOM 1807 C C . ARG B 1 47 ? -20.891 -16.469 -6.844 1 94.19 47 ARG B C 1
ATOM 1809 O O . ARG B 1 47 ? -20.016 -16.281 -7.691 1 94.19 47 ARG B O 1
ATOM 1816 N N . GLU B 1 48 ? -21.719 -17.453 -6.91 1 95.31 48 GLU B N 1
ATOM 1817 C CA . GLU B 1 48 ? -21.719 -18.406 -8.023 1 95.31 48 GLU B CA 1
ATOM 1818 C C . GLU B 1 48 ? -22 -17.703 -9.352 1 95.31 48 GLU B C 1
ATOM 1820 O O . GLU B 1 48 ? -21.344 -17.953 -10.352 1 95.31 48 GLU B O 1
ATOM 1825 N N . PHE B 1 49 ? -23.016 -16.875 -9.305 1 96.56 49 PHE B N 1
ATOM 1826 C CA . PHE B 1 49 ? -23.328 -16.078 -10.484 1 96.56 49 PHE B CA 1
ATOM 1827 C C . PHE B 1 49 ? -22.125 -15.242 -10.906 1 96.56 49 PHE B C 1
ATOM 1829 O O . PHE B 1 49 ? -21.781 -15.195 -12.086 1 96.56 49 PHE B O 1
ATOM 1836 N N . TYR B 1 50 ? -21.5 -14.555 -9.938 1 96.38 50 TYR B N 1
ATOM 1837 C CA . TYR B 1 50 ? -20.344 -13.688 -10.172 1 96.38 50 TYR B CA 1
ATOM 1838 C C . TYR B 1 50 ? -19.188 -14.461 -10.789 1 96.38 50 TYR B C 1
ATOM 1840 O O . TYR B 1 50 ? -18.609 -14.023 -11.781 1 96.38 50 TYR B O 1
ATOM 1848 N N . ILE B 1 51 ? -18.938 -15.625 -10.32 1 95.88 51 ILE B N 1
ATOM 1849 C CA . ILE B 1 51 ? -17.828 -16.453 -10.789 1 95.88 51 ILE B CA 1
ATOM 1850 C C . ILE B 1 51 ? -18.125 -16.969 -12.203 1 95.88 51 ILE B C 1
ATOM 1852 O O . ILE B 1 51 ? -17.266 -16.953 -13.07 1 95.88 51 ILE B O 1
ATOM 1856 N N . THR B 1 52 ? -19.328 -17.359 -12.398 1 96.19 52 THR B N 1
ATOM 1857 C CA . THR B 1 52 ? -19.703 -17.891 -13.703 1 96.19 52 THR B CA 1
ATOM 1858 C C . THR B 1 52 ? -19.703 -16.781 -14.758 1 96.19 52 THR B C 1
ATOM 1860 O O . THR B 1 52 ? -19.297 -17.016 -15.898 1 96.19 52 THR B O 1
ATOM 1863 N N . THR B 1 53 ? -20.109 -15.648 -14.352 1 97 53 THR B N 1
ATOM 1864 C CA . THR B 1 53 ? -20.266 -14.539 -15.289 1 97 53 THR B CA 1
ATOM 1865 C C . THR B 1 53 ? -18.922 -13.906 -15.617 1 97 53 THR B C 1
ATOM 1867 O O . THR B 1 53 ? -18.625 -13.641 -16.781 1 97 53 THR B O 1
ATOM 1870 N N . TYR B 1 54 ? -18.109 -13.75 -14.57 1 97.25 54 TYR B N 1
ATOM 1871 C CA . TYR B 1 54 ? -16.922 -12.922 -14.781 1 97.25 54 TYR B CA 1
ATOM 1872 C C . TYR B 1 54 ? -15.648 -13.766 -14.734 1 97.25 54 TYR B C 1
ATOM 1874 O O . TYR B 1 54 ? -14.578 -13.312 -15.148 1 97.25 54 TYR B O 1
ATOM 1882 N N . GLY B 1 55 ? -15.711 -14.992 -14.188 1 97.5 55 GLY B N 1
ATOM 1883 C CA . GLY B 1 55 ? -14.562 -15.883 -14.164 1 97.5 55 GLY B CA 1
ATOM 1884 C C . GLY B 1 55 ? -13.469 -15.422 -13.227 1 97.5 55 GLY B C 1
ATOM 1885 O O . GLY B 1 55 ? -12.281 -15.586 -13.516 1 97.5 55 GLY B O 1
ATOM 1886 N N . ASP B 1 56 ? -13.805 -14.828 -12.156 1 97.94 56 ASP B N 1
ATOM 1887 C CA . ASP B 1 56 ? -12.828 -14.289 -11.219 1 97.94 56 ASP B CA 1
ATOM 1888 C C . ASP B 1 56 ? -12.164 -15.406 -10.414 1 97.94 56 ASP B C 1
ATOM 1890 O O . ASP B 1 56 ? -12.719 -15.875 -9.422 1 97.94 56 ASP B O 1
ATOM 1894 N N . ARG B 1 57 ? -10.992 -15.766 -10.781 1 97.94 57 ARG B N 1
ATOM 1895 C CA . ARG B 1 57 ? -10.234 -16.875 -10.227 1 97.94 57 ARG B CA 1
ATOM 1896 C C . ARG B 1 57 ? -9.961 -16.672 -8.742 1 97.94 57 ARG B C 1
ATOM 1898 O O . ARG B 1 57 ? -9.844 -17.625 -7.984 1 97.94 57 ARG B O 1
ATOM 1905 N N . PHE B 1 58 ? -9.883 -15.445 -8.25 1 97.81 58 PHE B N 1
ATOM 1906 C CA . PHE B 1 58 ? -9.586 -15.133 -6.859 1 97.81 58 PHE B CA 1
ATOM 1907 C C . PHE B 1 58 ? -10.609 -15.773 -5.93 1 97.81 58 PHE B C 1
ATOM 1909 O O . PHE B 1 58 ? -10.32 -16.016 -4.758 1 97.81 58 PHE B O 1
ATOM 1916 N N . PHE B 1 59 ? -11.742 -16.172 -6.484 1 96.25 59 PHE B N 1
ATOM 1917 C CA . PHE B 1 59 ? -12.812 -16.594 -5.594 1 96.25 59 PHE B CA 1
ATOM 1918 C C . PHE B 1 59 ? -13.102 -18.078 -5.77 1 96.25 59 PHE B C 1
ATOM 1920 O O . PHE B 1 59 ? -13.93 -18.656 -5.055 1 96.25 59 PHE B O 1
ATOM 1927 N N . TYR B 1 60 ? -12.406 -18.766 -6.711 1 95.75 60 TYR B N 1
ATOM 1928 C CA . TYR B 1 60 ? -12.609 -20.203 -6.824 1 95.75 60 TYR B CA 1
ATOM 1929 C C . TYR B 1 60 ? -11.281 -20.953 -6.832 1 95.75 60 TYR B C 1
ATOM 1931 O O . TYR B 1 60 ? -11.234 -22.156 -6.578 1 95.75 60 TYR B O 1
ATOM 1939 N N . ASN B 1 61 ? -10.195 -20.359 -7.133 1 97.12 61 ASN B N 1
ATOM 1940 C CA . ASN B 1 61 ? -8.836 -20.906 -7.102 1 97.12 61 ASN B CA 1
ATOM 1941 C C . ASN B 1 61 ? -7.812 -19.812 -6.797 1 97.12 61 ASN B C 1
ATOM 1943 O O . ASN B 1 61 ? -6.977 -19.484 -7.641 1 97.12 61 ASN B O 1
ATOM 1947 N N . PRO B 1 62 ? -7.902 -19.297 -5.582 1 97.5 62 PRO B N 1
ATOM 1948 C CA . PRO B 1 62 ? -7.07 -18.141 -5.23 1 97.5 62 PRO B CA 1
ATOM 1949 C C . PRO B 1 62 ? -5.594 -18.5 -5.082 1 97.5 62 PRO B C 1
ATOM 1951 O O . PRO B 1 62 ? -5.262 -19.578 -4.59 1 97.5 62 PRO B O 1
ATOM 1954 N N . PRO B 1 63 ? -4.766 -17.562 -5.559 1 97.88 63 PRO B N 1
ATOM 1955 C CA . PRO B 1 63 ? -3.346 -17.734 -5.242 1 97.88 63 PRO B CA 1
ATOM 1956 C C . PRO B 1 63 ? -3.053 -17.594 -3.752 1 97.88 63 PRO B C 1
ATOM 1958 O O . PRO B 1 63 ? -3.891 -17.078 -3 1 97.88 63 PRO B O 1
ATOM 1961 N N . ALA B 1 64 ? -1.936 -17.969 -3.342 1 97.88 64 ALA B N 1
ATOM 1962 C CA . ALA B 1 64 ? -1.565 -18.109 -1.936 1 97.88 64 ALA B CA 1
ATOM 1963 C C . ALA B 1 64 ? -1.618 -16.75 -1.228 1 97.88 64 ALA B C 1
ATOM 1965 O O . ALA B 1 64 ? -1.901 -16.688 -0.029 1 97.88 64 ALA B O 1
ATOM 1966 N N . TYR B 1 65 ? -1.34 -15.695 -1.946 1 98.44 65 TYR B N 1
ATOM 1967 C CA . TYR B 1 65 ? -1.242 -14.391 -1.3 1 98.44 65 TYR B CA 1
ATOM 1968 C C . TYR B 1 65 ? -2.623 -13.789 -1.081 1 98.44 65 TYR B C 1
ATOM 1970 O O . TYR B 1 65 ? -2.783 -12.852 -0.289 1 98.44 65 TYR B O 1
ATOM 1978 N N . PHE B 1 66 ? -3.672 -14.25 -1.71 1 98.5 66 PHE B N 1
ATOM 1979 C CA . PHE B 1 66 ? -4.965 -13.578 -1.777 1 98.5 66 PHE B CA 1
ATOM 1980 C C . PHE B 1 66 ? -5.68 -13.641 -0.433 1 98.5 66 PHE B C 1
ATOM 1982 O O . PHE B 1 66 ? -6.27 -12.656 0.011 1 98.5 66 PHE B O 1
ATOM 1989 N N . PRO B 1 67 ? -5.691 -14.773 0.276 1 97.81 67 PRO B N 1
ATOM 1990 C CA . PRO B 1 67 ? -6.309 -14.781 1.604 1 97.81 67 PRO B CA 1
ATOM 1991 C C . PRO B 1 67 ? -5.734 -13.711 2.527 1 97.81 67 PRO B C 1
ATOM 1993 O O . PRO B 1 67 ? -6.445 -13.18 3.385 1 97.81 67 PRO B O 1
ATOM 1996 N N . THR B 1 68 ? -4.492 -13.422 2.35 1 98.31 68 THR B N 1
ATOM 1997 C CA . THR B 1 68 ? -3.877 -12.359 3.139 1 98.31 68 THR B CA 1
ATOM 1998 C C . THR B 1 68 ? -4.531 -11.016 2.842 1 98.31 68 THR B C 1
ATOM 2000 O O . THR B 1 68 ? -4.785 -10.227 3.754 1 98.31 68 THR B O 1
ATOM 2003 N N . LEU B 1 69 ? -4.812 -10.742 1.62 1 98.38 69 LEU B N 1
ATOM 2004 C CA . LEU B 1 69 ? -5.48 -9.5 1.247 1 98.38 69 LEU B CA 1
ATOM 2005 C C . LEU B 1 69 ? -6.906 -9.469 1.785 1 98.38 69 LEU B C 1
ATOM 2007 O O . LEU B 1 69 ? -7.391 -8.414 2.199 1 98.38 69 LEU B O 1
ATOM 2011 N N . LEU B 1 70 ? -7.578 -10.602 1.793 1 97.94 70 LEU B N 1
ATOM 2012 C CA . LEU B 1 70 ? -8.914 -10.672 2.375 1 97.94 70 LEU B CA 1
ATOM 2013 C C . LEU B 1 70 ? -8.867 -10.406 3.875 1 97.94 70 LEU B C 1
ATOM 2015 O O . LEU B 1 70 ? -9.758 -9.742 4.422 1 97.94 70 LEU B O 1
ATOM 2019 N N . THR B 1 71 ? -7.875 -10.922 4.496 1 98 71 THR B N 1
ATOM 2020 C CA . THR B 1 71 ? -7.699 -10.672 5.926 1 98 71 THR B CA 1
ATOM 2021 C C . THR B 1 71 ? -7.492 -9.188 6.191 1 98 71 THR B C 1
ATOM 2023 O O . THR B 1 71 ? -8.016 -8.648 7.168 1 98 71 THR B O 1
ATOM 2026 N N . LEU B 1 72 ? -6.754 -8.516 5.328 1 97.94 72 LEU B N 1
ATOM 2027 C CA . LEU B 1 72 ? -6.574 -7.07 5.449 1 97.94 72 LEU B CA 1
ATOM 2028 C C . LEU B 1 72 ? -7.914 -6.348 5.32 1 97.94 72 LEU B C 1
ATOM 2030 O O . LEU B 1 72 ? -8.141 -5.336 5.988 1 97.94 72 LEU B O 1
ATOM 2034 N N . GLU B 1 73 ? -8.766 -6.84 4.434 1 97.69 73 GLU B N 1
ATOM 2035 C CA . GLU B 1 73 ? -10.102 -6.266 4.336 1 97.69 73 GLU B CA 1
ATOM 2036 C C . GLU B 1 73 ? -10.859 -6.395 5.652 1 97.69 73 GLU B C 1
ATOM 2038 O O . GLU B 1 73 ? -11.492 -5.438 6.109 1 97.69 73 GLU B O 1
ATOM 2043 N N . LEU B 1 74 ? -10.703 -7.527 6.203 1 97.88 74 LEU B N 1
ATOM 2044 C CA . LEU B 1 74 ? -11.43 -7.809 7.438 1 97.88 74 LEU B CA 1
ATOM 2045 C C . LEU B 1 74 ? -10.891 -6.965 8.586 1 97.88 74 LEU B C 1
ATOM 2047 O O . LEU B 1 74 ? -11.664 -6.309 9.297 1 97.88 74 LEU B O 1
ATOM 2051 N N . ILE B 1 75 ? -9.617 -6.855 8.742 1 98 75 ILE B N 1
ATOM 2052 C CA . ILE B 1 75 ? -9.062 -6.297 9.969 1 98 75 ILE B CA 1
ATOM 2053 C C . ILE B 1 75 ? -8.789 -4.805 9.781 1 98 75 ILE B C 1
ATOM 2055 O O . ILE B 1 75 ? -8.57 -4.082 10.75 1 98 75 ILE B O 1
ATOM 2059 N N . TYR B 1 76 ? -8.773 -4.406 8.508 1 98.5 76 TYR B N 1
ATOM 2060 C CA . TYR B 1 76 ? -8.43 -3.01 8.289 1 98.5 76 TYR B CA 1
ATOM 2061 C C . TYR B 1 76 ? -9.531 -2.285 7.531 1 98.5 76 TYR B C 1
ATOM 2063 O O . TYR B 1 76 ? -10.07 -1.283 8.016 1 98.5 76 TYR B O 1
ATOM 2071 N N . HIS B 1 77 ? -9.977 -2.756 6.332 1 98.38 77 HIS B N 1
ATOM 2072 C CA . HIS B 1 77 ? -10.984 -2.055 5.547 1 98.38 77 HIS B CA 1
ATOM 2073 C C . HIS B 1 77 ? -12.289 -1.898 6.328 1 98.38 77 HIS B C 1
ATOM 2075 O O . HIS B 1 77 ? -12.898 -0.828 6.316 1 98.38 77 HIS B O 1
ATOM 2081 N N . LEU B 1 78 ? -12.656 -2.982 6.945 1 98.38 78 LEU B N 1
ATOM 2082 C CA . LEU B 1 78 ? -13.953 -2.996 7.613 1 98.38 78 LEU B CA 1
ATOM 2083 C C . LEU B 1 78 ? -13.992 -1.979 8.75 1 98.38 78 LEU B C 1
ATOM 2085 O O . LEU B 1 78 ? -14.805 -1.051 8.727 1 98.38 78 LEU B O 1
ATOM 2089 N N . PRO B 1 79 ? -13.102 -2.066 9.695 1 98.44 79 PRO B N 1
ATOM 2090 C CA . PRO B 1 79 ? -13.18 -1.068 10.766 1 98.44 79 PRO B CA 1
ATOM 2091 C C . PRO B 1 79 ? -12.938 0.354 10.266 1 98.44 79 PRO B C 1
ATOM 2093 O O . PRO B 1 79 ? -13.547 1.302 10.773 1 98.44 79 PRO B O 1
ATOM 2096 N N . LEU B 1 80 ? -12.094 0.568 9.297 1 98.75 80 LEU B N 1
ATOM 2097 C CA . LEU B 1 80 ? -11.867 1.909 8.773 1 98.75 80 LEU B CA 1
ATOM 2098 C C . LEU B 1 80 ? -13.125 2.459 8.109 1 98.75 80 LEU B C 1
ATOM 2100 O O . LEU B 1 80 ? -13.438 3.641 8.258 1 98.75 80 LEU B O 1
ATOM 2104 N N . THR B 1 81 ? -13.766 1.593 7.344 1 98.75 81 THR B N 1
ATOM 2105 C CA . THR B 1 81 ? -14.992 2.008 6.672 1 98.75 81 THR B CA 1
ATOM 2106 C C . THR B 1 81 ? -16.031 2.463 7.691 1 98.75 81 THR B C 1
ATOM 2108 O O . THR B 1 81 ? -16.688 3.496 7.504 1 98.75 81 THR B O 1
ATOM 2111 N N . LEU B 1 82 ? -16.188 1.774 8.789 1 98.69 82 LEU B N 1
ATOM 2112 C CA . LEU B 1 82 ? -17.125 2.113 9.836 1 98.69 82 LEU B CA 1
ATOM 2113 C C . LEU B 1 82 ? -16.766 3.439 10.5 1 98.69 82 LEU B C 1
ATOM 2115 O O . LEU B 1 82 ? -17.641 4.195 10.914 1 98.69 82 LEU B O 1
ATOM 2119 N N . TRP B 1 83 ? -15.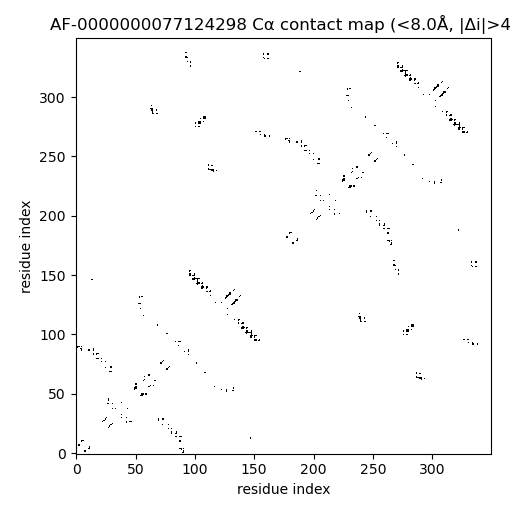539 3.727 10.555 1 98.75 83 TRP B N 1
ATOM 2120 C CA . TRP B 1 83 ? -15.07 4.988 11.109 1 98.75 83 TRP B CA 1
ATOM 2121 C C . TRP B 1 83 ? -15.211 6.121 10.102 1 98.75 83 TRP B C 1
ATOM 2123 O O . TRP B 1 83 ? -15.617 7.23 10.453 1 98.75 83 TRP B O 1
ATOM 2133 N N . ALA B 1 84 ? -14.883 5.871 8.812 1 98.75 84 ALA B N 1
ATOM 2134 C CA . ALA B 1 84 ? -14.773 6.902 7.781 1 98.75 84 ALA B CA 1
ATOM 2135 C C . ALA B 1 84 ? -16.141 7.488 7.445 1 98.75 84 ALA B C 1
ATOM 2137 O O . ALA B 1 84 ? -16.266 8.68 7.156 1 98.75 84 ALA B O 1
ATOM 2138 N N . ILE B 1 85 ? -17.141 6.676 7.48 1 98.62 85 ILE B N 1
ATOM 2139 C CA . ILE B 1 85 ? -18.469 7.117 7.09 1 98.62 85 ILE B CA 1
ATOM 2140 C C . ILE B 1 85 ? -18.922 8.258 8 1 98.62 85 ILE B C 1
ATOM 2142 O O . ILE B 1 85 ? -19.141 9.375 7.535 1 98.62 85 ILE B O 1
ATOM 2146 N N . PRO B 1 86 ? -19.047 8.086 9.344 1 98.25 86 PRO B N 1
ATOM 2147 C CA . PRO B 1 86 ? -19.453 9.234 10.156 1 98.25 86 PRO B CA 1
ATOM 2148 C C . PRO B 1 86 ? -18.391 10.328 10.195 1 98.25 86 PRO B C 1
ATOM 2150 O O . PRO B 1 86 ? -18.719 11.508 10.328 1 98.25 86 PRO B O 1
ATOM 2153 N N . ALA B 1 87 ? -17.125 10.023 10.062 1 98.38 87 ALA B N 1
ATOM 2154 C CA . ALA B 1 87 ? -16.047 11.016 10.086 1 98.38 87 ALA B CA 1
ATOM 2155 C C . ALA B 1 87 ? -16.141 11.961 8.891 1 98.38 87 ALA B C 1
ATOM 2157 O O . ALA B 1 87 ? -15.883 13.156 9.016 1 98.38 87 ALA B O 1
ATOM 2158 N N . LEU B 1 88 ? -16.453 11.406 7.738 1 98.38 88 LEU B N 1
ATOM 2159 C CA . LEU B 1 88 ? -16.641 12.227 6.547 1 98.38 88 LEU B CA 1
ATOM 2160 C C . LEU B 1 88 ? -17.812 13.18 6.727 1 98.38 88 LEU B C 1
ATOM 2162 O O . LEU B 1 88 ? -17.75 14.344 6.328 1 98.38 88 LEU B O 1
ATOM 2166 N N . LEU B 1 89 ? -18.891 12.68 7.348 1 97.38 89 LEU B N 1
ATOM 2167 C CA . LEU B 1 89 ? -20.078 13.484 7.562 1 97.38 89 LEU B CA 1
ATOM 2168 C C . LEU B 1 89 ? -19.797 14.633 8.523 1 97.38 89 LEU B C 1
ATOM 2170 O O . LEU B 1 89 ? -20.328 15.734 8.359 1 97.38 89 LEU B O 1
ATOM 2174 N N . ARG B 1 90 ? -18.938 14.43 9.469 1 96.12 90 ARG B N 1
ATOM 2175 C CA . ARG B 1 90 ? -18.641 15.461 10.461 1 96.12 90 ARG B CA 1
ATOM 2176 C C . ARG B 1 90 ? -17.453 16.312 10.039 1 96.12 90 ARG B C 1
ATOM 2178 O O . ARG B 1 90 ? -17 17.172 10.789 1 96.12 90 ARG B O 1
ATOM 2185 N N . ASN B 1 91 ? -16.875 16 8.883 1 96.44 91 ASN B N 1
ATOM 2186 C CA . ASN B 1 91 ? -15.719 16.734 8.367 1 96.44 91 ASN B CA 1
ATOM 2187 C C . ASN B 1 91 ? -14.539 16.672 9.32 1 96.44 91 ASN B C 1
ATOM 2189 O O . ASN B 1 91 ? -13.961 17.703 9.672 1 96.44 91 ASN B O 1
ATOM 2193 N N . SER B 1 92 ? -14.234 15.492 9.789 1 96.69 92 SER B N 1
ATOM 2194 C CA . SER B 1 92 ? -13.102 15.273 10.68 1 96.69 92 SER B CA 1
ATOM 2195 C C . SER B 1 92 ? -11.797 15.711 10.031 1 96.69 92 SER B C 1
ATOM 2197 O O . SER B 1 92 ? -11.523 15.359 8.875 1 96.69 92 SER B O 1
ATOM 2199 N N . PRO B 1 93 ? -10.953 16.359 10.758 1 96.94 93 PRO B N 1
ATOM 2200 C CA . PRO B 1 93 ? -9.68 16.812 10.203 1 96.94 93 PRO B CA 1
ATOM 2201 C C . PRO B 1 93 ? -8.711 15.664 9.922 1 96.94 93 PRO B C 1
ATOM 2203 O O . PRO B 1 93 ? -7.703 15.852 9.242 1 96.94 93 PRO B O 1
ATOM 2206 N N . HIS B 1 94 ? -8.992 14.5 10.367 1 98.06 94 HIS B N 1
ATOM 2207 C CA . HIS B 1 94 ? -8.094 13.359 10.234 1 98.06 94 HIS B CA 1
ATOM 2208 C C . HIS B 1 94 ? -8.445 12.523 9.008 1 98.06 94 HIS B C 1
ATOM 2210 O O . HIS B 1 94 ? -7.77 11.539 8.711 1 98.06 94 HIS B O 1
ATOM 2216 N N . ILE B 1 95 ? -9.438 12.914 8.258 1 98.5 95 ILE B N 1
ATOM 2217 C CA . ILE B 1 95 ? -9.906 12.188 7.086 1 98.5 95 ILE B CA 1
ATOM 2218 C C . ILE B 1 95 ? -8.781 12.102 6.051 1 98.5 95 ILE B C 1
ATOM 2220 O O . ILE B 1 95 ? -8.492 11.023 5.527 1 98.5 95 ILE B O 1
ATOM 2224 N N . PRO B 1 96 ? -8.047 13.164 5.762 1 98.75 96 PRO B N 1
ATOM 2225 C CA . PRO B 1 96 ? -7.027 13.055 4.715 1 98.75 96 PRO B CA 1
ATOM 2226 C C . PRO B 1 96 ? -5.949 12.023 5.047 1 98.75 96 PRO B C 1
ATOM 2228 O O . PRO B 1 96 ? -5.496 11.297 4.16 1 98.75 96 PRO B O 1
ATOM 2231 N N . LEU B 1 97 ? -5.578 11.992 6.266 1 98.88 97 LEU B N 1
ATOM 2232 C CA . LEU B 1 97 ? -4.543 11.039 6.66 1 98.88 97 LEU B CA 1
ATOM 2233 C C . LEU B 1 97 ? -5.062 9.609 6.57 1 98.88 97 LEU B C 1
ATOM 2235 O O . LEU B 1 97 ? -4.395 8.734 6.004 1 98.88 97 LEU B O 1
ATOM 2239 N N . ALA B 1 98 ? -6.23 9.367 7.117 1 98.81 98 ALA B N 1
ATOM 2240 C CA . ALA B 1 98 ? -6.832 8.039 7.09 1 98.81 98 ALA B CA 1
ATOM 2241 C C . ALA B 1 98 ? -7.074 7.582 5.652 1 98.81 98 ALA B C 1
ATOM 2243 O O . ALA B 1 98 ? -6.805 6.426 5.309 1 98.81 98 ALA B O 1
ATOM 2244 N N . LEU B 1 99 ? -7.551 8.508 4.797 1 98.88 99 LEU B N 1
ATOM 2245 C CA . LEU B 1 99 ? -7.914 8.133 3.436 1 98.88 99 LEU B CA 1
ATOM 2246 C C . LEU B 1 99 ? -6.676 8.008 2.555 1 98.88 99 LEU B C 1
ATOM 2248 O O . LEU B 1 99 ? -6.684 7.277 1.563 1 98.88 99 LEU B O 1
ATOM 2252 N N . LEU B 1 100 ? -5.582 8.695 2.875 1 98.94 100 LEU B N 1
ATOM 2253 C CA . LEU B 1 100 ? -4.32 8.445 2.186 1 98.94 100 LEU B CA 1
ATOM 2254 C C . LEU B 1 100 ? -3.881 6.996 2.359 1 98.94 100 LEU B C 1
ATOM 2256 O O . LEU B 1 100 ? -3.525 6.328 1.385 1 98.94 100 LEU B O 1
ATOM 2260 N N . VAL B 1 101 ? -3.936 6.512 3.6 1 98.88 101 VAL B N 1
ATOM 2261 C CA . VAL B 1 101 ? -3.512 5.152 3.91 1 98.88 101 VAL B CA 1
ATOM 2262 C C . VAL B 1 101 ? -4.438 4.152 3.221 1 98.88 101 VAL B C 1
ATOM 2264 O O . VAL B 1 101 ? -3.975 3.211 2.574 1 98.88 101 VAL B O 1
ATOM 2267 N N . PHE B 1 102 ? -5.73 4.434 3.328 1 98.88 102 PHE B N 1
ATOM 2268 C CA . PHE B 1 102 ? -6.715 3.543 2.727 1 98.88 102 PHE B CA 1
ATOM 2269 C C . PHE B 1 102 ? -6.562 3.512 1.21 1 98.88 102 PHE B C 1
ATOM 2271 O O . PHE B 1 102 ? -6.531 2.438 0.606 1 98.88 102 PHE B O 1
ATOM 2278 N N . GLY B 1 103 ? -6.52 4.656 0.622 1 98.81 103 GLY B N 1
ATOM 2279 C CA . GLY B 1 103 ? -6.398 4.742 -0.825 1 98.81 103 GLY B CA 1
ATOM 2280 C C . GLY B 1 103 ? -5.156 4.051 -1.36 1 98.81 103 GLY B C 1
ATOM 2281 O O . GLY B 1 103 ? -5.223 3.344 -2.369 1 98.81 103 GLY B O 1
ATOM 2282 N N . LEU B 1 104 ? -4.09 4.266 -0.71 1 98.75 104 LEU B N 1
ATOM 2283 C CA . LEU B 1 104 ? -2.834 3.662 -1.148 1 98.75 104 LEU B CA 1
ATOM 2284 C C . LEU B 1 104 ? -2.877 2.145 -0.995 1 98.75 104 LEU B C 1
ATOM 2286 O O . LEU B 1 104 ? -2.494 1.413 -1.91 1 98.75 104 LEU B O 1
ATOM 2290 N N . GLU B 1 105 ? -3.275 1.711 0.211 1 98.75 105 GLU B N 1
ATOM 2291 C CA . GLU B 1 105 ? -3.41 0.275 0.44 1 98.75 105 GLU B CA 1
ATOM 2292 C C . GLU B 1 105 ? -4.312 -0.368 -0.608 1 98.75 105 GLU B C 1
ATOM 2294 O O . GLU B 1 105 ? -3.955 -1.385 -1.205 1 98.75 105 GLU B O 1
ATOM 2299 N N . THR B 1 106 ? -5.43 0.223 -0.867 1 98.62 106 THR B N 1
ATOM 2300 C CA . THR B 1 106 ? -6.387 -0.281 -1.848 1 98.62 106 THR B CA 1
ATOM 2301 C C . THR B 1 106 ? -5.766 -0.304 -3.242 1 98.62 106 THR B C 1
ATOM 2303 O O . THR B 1 106 ? -5.91 -1.286 -3.975 1 98.62 106 THR B O 1
ATOM 2306 N N . SER B 1 107 ? -5.09 0.72 -3.605 1 98.69 107 SER B N 1
ATOM 2307 C CA . SER B 1 107 ? -4.484 0.821 -4.93 1 98.69 107 SER B CA 1
ATOM 2308 C C . SER B 1 107 ? -3.428 -0.258 -5.137 1 98.69 107 SER B C 1
ATOM 2310 O O . SER B 1 107 ? -3.416 -0.933 -6.168 1 98.69 107 SER B O 1
ATOM 2312 N N . ILE B 1 108 ? -2.623 -0.469 -4.133 1 98.69 108 ILE B N 1
ATOM 2313 C CA . ILE B 1 108 ? -1.517 -1.41 -4.27 1 98.69 108 ILE B CA 1
ATOM 2314 C C . ILE B 1 108 ? -2.059 -2.836 -4.336 1 98.69 108 ILE B C 1
ATOM 2316 O O . ILE B 1 108 ? -1.651 -3.621 -5.195 1 98.69 108 ILE B O 1
ATOM 2320 N N . THR B 1 109 ? -2.955 -3.195 -3.465 1 98.75 109 THR B N 1
ATOM 2321 C CA . THR B 1 109 ? -3.504 -4.547 -3.465 1 98.75 109 THR B CA 1
ATOM 2322 C C . THR B 1 109 ? -4.301 -4.809 -4.738 1 98.75 109 THR B C 1
ATOM 2324 O O . THR B 1 109 ? -4.223 -5.895 -5.312 1 98.75 109 THR B O 1
ATOM 2327 N N . THR B 1 110 ? -5.039 -3.795 -5.199 1 98.75 110 THR B N 1
ATOM 2328 C CA . THR B 1 110 ? -5.785 -3.939 -6.441 1 98.75 110 THR B CA 1
ATOM 2329 C C . THR B 1 110 ? -4.836 -4.062 -7.629 1 98.75 110 THR B C 1
ATOM 2331 O O . THR B 1 110 ? -5.098 -4.824 -8.562 1 98.75 110 THR B O 1
ATOM 2334 N N . LEU B 1 111 ? -3.762 -3.34 -7.605 1 98.75 111 LEU B N 1
ATOM 2335 C CA . LEU B 1 111 ? -2.77 -3.412 -8.672 1 98.75 111 LEU B CA 1
ATOM 2336 C C . LEU B 1 111 ? -2.191 -4.82 -8.781 1 98.75 111 LEU B C 1
ATOM 2338 O O . LEU B 1 111 ? -2.035 -5.344 -9.891 1 98.75 111 LEU B O 1
ATOM 2342 N N . VAL B 1 112 ? -1.865 -5.398 -7.676 1 98.81 112 VAL B N 1
ATOM 2343 C CA . VAL B 1 112 ? -1.34 -6.758 -7.648 1 98.81 112 VAL B CA 1
ATOM 2344 C C . VAL B 1 112 ? -2.365 -7.723 -8.242 1 98.81 112 VAL B C 1
ATOM 2346 O O . VAL B 1 112 ? -2.031 -8.539 -9.102 1 98.81 112 VAL B O 1
ATOM 2349 N N . CYS B 1 113 ? -3.621 -7.609 -7.82 1 98.69 113 CYS B N 1
ATOM 2350 C CA . CYS B 1 113 ? -4.684 -8.477 -8.312 1 98.69 113 CYS B CA 1
ATOM 2351 C C . CYS B 1 113 ? -4.895 -8.289 -9.812 1 98.69 113 CYS B C 1
ATOM 2353 O O . CYS B 1 113 ? -5.055 -9.273 -10.539 1 98.69 113 CYS B O 1
ATOM 2355 N N . MET B 1 114 ? -4.891 -7.066 -10.172 1 98.38 114 MET B N 1
ATOM 2356 C CA . MET B 1 114 ? -5.121 -6.777 -11.586 1 98.38 114 MET B CA 1
ATOM 2357 C C . MET B 1 114 ? -3.986 -7.332 -12.445 1 98.38 114 MET B C 1
ATOM 2359 O O . MET B 1 114 ? -4.23 -7.898 -13.508 1 98.38 114 MET B O 1
ATOM 2363 N N . ALA B 1 115 ? -2.746 -7.16 -12.023 1 98.38 115 ALA B N 1
ATOM 2364 C CA . ALA B 1 115 ? -1.592 -7.688 -12.75 1 98.38 115 ALA B CA 1
ATOM 2365 C C . ALA B 1 115 ? -1.676 -9.203 -12.883 1 98.38 115 ALA B C 1
ATOM 2367 O O . ALA B 1 115 ? -1.348 -9.758 -13.938 1 98.38 115 ALA B O 1
ATOM 2368 N N . ASP B 1 116 ? -2.076 -9.812 -11.82 1 98.5 116 ASP B N 1
ATOM 2369 C CA . ASP B 1 116 ? -2.258 -11.258 -11.844 1 98.5 116 ASP B CA 1
ATOM 2370 C C . ASP B 1 116 ? -3.393 -11.648 -12.789 1 98.5 116 ASP B C 1
ATOM 2372 O O . ASP B 1 116 ? -3.211 -12.492 -13.672 1 98.5 116 ASP B O 1
ATOM 2376 N N . MET B 1 117 ? -4.488 -10.984 -12.711 1 98.38 117 MET B N 1
ATOM 2377 C CA . MET B 1 117 ? -5.688 -11.281 -13.484 1 98.38 117 MET B CA 1
ATOM 2378 C C . MET B 1 117 ? -5.418 -11.125 -14.984 1 98.38 117 MET B C 1
ATOM 2380 O O . MET B 1 117 ? -5.895 -11.93 -15.789 1 98.38 117 MET B O 1
ATOM 2384 N N . LEU B 1 118 ? -4.629 -10.195 -15.336 1 97.44 118 LEU B N 1
ATOM 2385 C CA . LEU B 1 118 ? -4.348 -9.922 -16.75 1 97.44 118 LEU B CA 1
ATOM 2386 C C . LEU B 1 118 ? -3.541 -11.062 -17.359 1 97.44 118 LEU B C 1
ATOM 2388 O O . LEU B 1 118 ? -3.461 -11.172 -18.594 1 97.44 118 LEU B O 1
ATOM 2392 N N . SER B 1 119 ? -3 -11.914 -16.562 1 97.62 119 SER B N 1
ATOM 2393 C CA . SER B 1 119 ? -2.209 -13.031 -17.062 1 97.62 119 SER B CA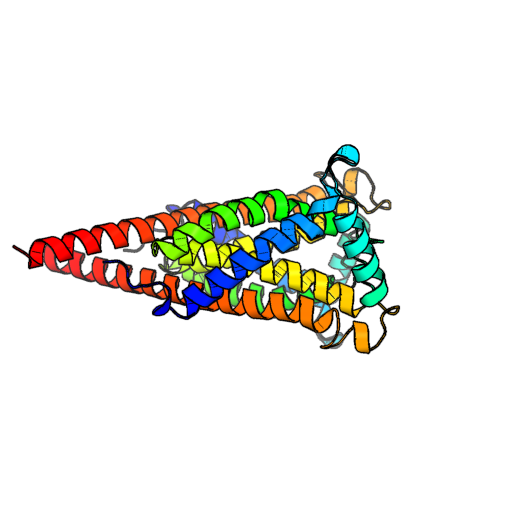 1
ATOM 2394 C C . SER B 1 119 ? -3.072 -14.273 -17.266 1 97.62 119 SER B C 1
ATOM 2396 O O . SER B 1 119 ? -2.617 -15.266 -17.844 1 97.62 119 SER B O 1
ATOM 2398 N N . TRP B 1 120 ? -4.301 -14.211 -16.812 1 97.88 120 TRP B N 1
ATOM 2399 C CA . TRP B 1 120 ? -5.164 -15.383 -16.906 1 97.88 120 TRP B CA 1
ATOM 2400 C C . TRP B 1 120 ? -5.57 -15.656 -18.344 1 97.88 120 TRP B C 1
ATOM 2402 O O . TRP B 1 120 ? -6.215 -14.82 -18.984 1 97.88 120 TRP B O 1
ATOM 2412 N N . GLU B 1 121 ? -5.332 -16.797 -18.828 1 97.5 121 GLU B N 1
ATOM 2413 C CA . GLU B 1 121 ? -5.617 -17.156 -20.219 1 97.5 121 GLU B CA 1
ATOM 2414 C C . GLU B 1 121 ? -7.047 -17.656 -20.375 1 97.5 121 GLU B C 1
ATOM 2416 O O . GLU B 1 121 ? -7.586 -17.672 -21.484 1 97.5 121 GLU B O 1
ATOM 2421 N N . GLU B 1 122 ? -7.637 -18 -19.281 1 97.25 122 GLU B N 1
ATOM 2422 C CA . GLU B 1 122 ? -8.961 -18.609 -19.344 1 97.25 122 GLU B CA 1
ATOM 2423 C C . GLU B 1 122 ? -10.047 -17.562 -19.531 1 97.25 122 GLU B C 1
ATOM 2425 O O . GLU B 1 122 ? -11.195 -17.891 -19.844 1 97.25 122 GLU B O 1
ATOM 2430 N N . LEU B 1 123 ? -9.734 -16.297 -19.406 1 97.5 123 LEU B N 1
ATOM 2431 C CA . LEU B 1 123 ? -10.742 -15.25 -19.5 1 97.5 123 LEU B CA 1
ATOM 2432 C C . LEU B 1 123 ? -11.031 -14.891 -20.953 1 97.5 123 LEU B C 1
ATOM 2434 O O . LEU B 1 123 ? -10.102 -14.75 -21.75 1 97.5 123 LEU B O 1
ATOM 2438 N N . SER B 1 124 ? -12.305 -14.711 -21.234 1 97.19 124 SER B N 1
ATOM 2439 C CA . SER B 1 124 ? -12.68 -14.133 -22.516 1 97.19 124 SER B CA 1
ATOM 2440 C C . SER B 1 124 ? -12.312 -12.656 -22.594 1 97.19 124 SER B C 1
ATOM 2442 O O . SER B 1 124 ? -12.008 -12.039 -21.562 1 97.19 124 SER B O 1
ATOM 2444 N N . SER B 1 125 ? -12.359 -12.125 -23.781 1 96.38 125 SER B N 1
ATOM 2445 C CA . SER B 1 125 ? -12.078 -10.703 -23.969 1 96.38 125 SER B CA 1
ATOM 2446 C C . SER B 1 125 ? -13.062 -9.836 -23.188 1 96.38 125 SER B C 1
ATOM 2448 O O . SER B 1 125 ? -12.68 -8.812 -22.625 1 96.38 125 SER B O 1
ATOM 2450 N N . MET B 1 126 ? -14.281 -10.25 -23.188 1 96.12 126 MET B N 1
ATOM 2451 C CA . MET B 1 126 ? -15.32 -9.516 -22.469 1 96.12 126 MET B CA 1
ATOM 2452 C C . MET B 1 126 ? -15.086 -9.562 -20.953 1 96.12 126 MET B C 1
ATOM 2454 O O . MET B 1 126 ? -15.18 -8.539 -20.281 1 96.12 126 MET B O 1
ATOM 2458 N N . GLN B 1 127 ? -14.742 -10.68 -20.469 1 96.81 127 GLN B N 1
ATOM 2459 C CA . GLN B 1 127 ? -14.477 -10.852 -19.031 1 96.81 127 GLN B CA 1
ATOM 2460 C C . GLN B 1 127 ? -13.25 -10.039 -18.609 1 96.81 127 GLN B C 1
ATOM 2462 O O . GLN B 1 127 ? -13.242 -9.43 -17.547 1 96.81 127 GLN B O 1
ATOM 2467 N N . ARG B 1 128 ? -12.297 -9.953 -19.406 1 97.31 128 ARG B N 1
ATOM 2468 C CA . ARG B 1 128 ? -11.023 -9.289 -19.125 1 97.31 128 ARG B CA 1
ATOM 2469 C C . ARG B 1 128 ? -11.156 -7.777 -19.25 1 97.31 128 ARG B C 1
ATOM 2471 O O . ARG B 1 128 ? -10.516 -7.027 -18.516 1 97.31 128 ARG B O 1
ATOM 2478 N N . GLY B 1 129 ? -11.977 -7.316 -20.047 1 95.69 129 GLY B N 1
ATOM 2479 C CA . GLY B 1 129 ? -12.031 -5.922 -20.453 1 95.69 129 GLY B CA 1
ATOM 2480 C C . GLY B 1 129 ? -12.984 -5.09 -19.609 1 95.69 129 GLY B C 1
ATOM 2481 O O . GLY B 1 129 ? -13.219 -5.402 -18.453 1 95.69 129 GLY B O 1
ATOM 2482 N N . LEU B 1 130 ? -13.516 -4.012 -20.172 1 94.69 130 LEU B N 1
ATOM 2483 C CA . LEU B 1 130 ? -14.281 -2.965 -19.5 1 94.69 130 LEU B CA 1
ATOM 2484 C C . LEU B 1 130 ? -15.672 -3.467 -19.125 1 94.69 130 LEU B C 1
ATOM 2486 O O . LEU B 1 130 ? -16.359 -2.861 -18.297 1 94.69 130 LEU B O 1
ATOM 2490 N N . GLN B 1 131 ? -16.078 -4.555 -19.641 1 94 131 GLN B N 1
ATOM 2491 C CA . GLN B 1 131 ? -17.391 -5.105 -19.297 1 94 131 GLN B CA 1
ATOM 2492 C C . GLN B 1 131 ? -17.266 -6.176 -18.219 1 94 131 GLN B C 1
ATOM 2494 O O . GLN B 1 131 ? -18.266 -6.73 -17.766 1 94 131 GLN B O 1
ATOM 2499 N N . GLY B 1 132 ? -16.047 -6.418 -17.844 1 97.25 132 GLY B N 1
ATOM 2500 C CA . GLY B 1 132 ? -15.805 -7.453 -16.844 1 97.25 132 GLY B CA 1
ATOM 2501 C C . GLY B 1 132 ? -14.867 -7.012 -15.742 1 97.25 132 GLY B C 1
ATOM 2502 O O . GLY B 1 132 ? -15.047 -5.945 -15.156 1 97.25 132 GLY B O 1
ATOM 2503 N N . LEU B 1 133 ? -13.914 -7.879 -15.484 1 98 133 LEU B N 1
ATOM 2504 C CA . LEU B 1 133 ? -13.016 -7.707 -14.344 1 98 133 LEU B CA 1
ATOM 2505 C C . LEU B 1 133 ? -12.125 -6.488 -14.539 1 98 133 LEU B C 1
ATOM 2507 O O . LEU B 1 133 ? -11.719 -5.848 -13.562 1 98 133 LEU B O 1
ATOM 2511 N N . GLY B 1 134 ? -11.805 -6.168 -15.828 1 97.88 134 GLY B N 1
ATOM 2512 C CA . GLY B 1 134 ? -11 -4.984 -16.094 1 97.88 134 GLY B CA 1
ATOM 2513 C C . GLY B 1 134 ? -11.602 -3.715 -15.516 1 97.88 134 GLY B C 1
ATOM 2514 O O . GLY B 1 134 ? -10.891 -2.893 -14.93 1 97.88 134 GLY B O 1
ATOM 2515 N N . ALA B 1 135 ? -12.859 -3.553 -15.688 1 96.44 135 ALA B N 1
ATOM 2516 C CA . ALA B 1 135 ? -13.539 -2.3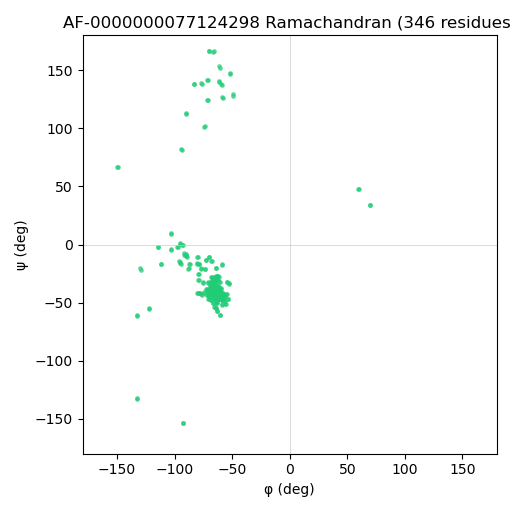71 -15.164 1 96.44 135 ALA B CA 1
ATOM 2517 C C . ALA B 1 135 ? -13.664 -2.438 -13.648 1 96.44 135 ALA B C 1
ATOM 2519 O O . ALA B 1 135 ? -13.562 -1.416 -12.961 1 96.44 135 ALA B O 1
ATOM 2520 N N . MET B 1 136 ? -13.914 -3.58 -13.156 1 95.81 136 MET B N 1
ATOM 2521 C CA . MET B 1 136 ? -14.102 -3.725 -11.719 1 95.81 136 MET B CA 1
ATOM 2522 C C . MET B 1 136 ? -12.812 -3.424 -10.969 1 95.81 136 MET B C 1
ATOM 2524 O O . MET B 1 136 ? -12.781 -2.551 -10.102 1 95.81 136 MET B O 1
ATOM 2528 N N . TYR B 1 137 ? -11.75 -4.078 -11.328 1 97.69 137 TYR B N 1
ATOM 2529 C CA . TYR B 1 137 ? -10.461 -3.842 -10.695 1 97.69 137 TYR B CA 1
ATOM 2530 C C . TYR B 1 137 ? -9.883 -2.492 -11.102 1 97.69 137 TYR B C 1
ATOM 2532 O O . TYR B 1 137 ? -9.297 -1.783 -10.281 1 97.69 137 TYR B O 1
ATOM 2540 N N . GLY B 1 138 ? -10.07 -2.186 -12.359 1 97.81 138 GLY B N 1
ATOM 2541 C CA . GLY B 1 138 ? -9.609 -0.89 -12.828 1 97.81 138 GLY B CA 1
ATOM 2542 C C . GLY B 1 138 ? -10.281 0.276 -12.125 1 97.81 138 GLY B C 1
ATOM 2543 O O . GLY B 1 138 ? -9.633 1.276 -11.812 1 97.81 138 GLY B O 1
ATOM 2544 N N . GLY B 1 139 ? -11.602 0.193 -11.961 1 97.19 139 GLY B N 1
ATOM 2545 C CA . GLY B 1 139 ? -12.328 1.23 -11.242 1 97.19 139 GLY B CA 1
ATOM 2546 C C . GLY B 1 139 ? -11.828 1.436 -9.828 1 97.19 139 GLY B C 1
ATOM 2547 O O . GLY B 1 139 ? -11.609 2.57 -9.398 1 97.19 139 GLY B O 1
ATOM 2548 N N . TYR B 1 140 ? -11.617 0.366 -9.094 1 97.69 140 TYR B N 1
ATOM 2549 C CA . TYR B 1 140 ? -11.086 0.442 -7.742 1 97.69 140 TYR B CA 1
ATOM 2550 C C . TYR B 1 140 ? -9.688 1.044 -7.742 1 97.69 140 TYR B C 1
ATOM 2552 O O . TYR B 1 140 ? -9.344 1.845 -6.867 1 97.69 140 TYR B O 1
ATOM 2560 N N . LEU B 1 141 ? -8.891 0.651 -8.695 1 98.5 141 LEU B N 1
ATOM 2561 C CA . LEU B 1 141 ? -7.516 1.143 -8.781 1 98.5 141 LEU B CA 1
ATOM 2562 C C . LEU B 1 141 ? -7.492 2.648 -9.031 1 98.5 141 LEU B C 1
ATOM 2564 O O . LEU B 1 141 ? -6.801 3.387 -8.32 1 98.5 141 LEU B O 1
ATOM 2568 N N . ILE B 1 142 ? -8.258 3.111 -10.008 1 98.25 142 ILE B N 1
ATOM 2569 C CA . ILE B 1 142 ? -8.297 4.523 -10.367 1 98.25 142 ILE B CA 1
ATOM 2570 C C . ILE B 1 142 ? -8.828 5.344 -9.195 1 98.25 142 ILE B C 1
ATOM 2572 O O . ILE B 1 142 ? -8.258 6.379 -8.844 1 98.25 142 ILE B O 1
ATOM 2576 N N . PHE B 1 143 ? -9.898 4.875 -8.602 1 98.31 143 PHE B N 1
ATOM 2577 C CA . PHE B 1 143 ? -10.484 5.59 -7.477 1 98.31 143 PHE B CA 1
ATOM 2578 C C . PHE B 1 143 ? -9.508 5.676 -6.312 1 98.31 143 PHE B C 1
ATOM 2580 O O . PHE B 1 143 ? -9.367 6.727 -5.688 1 98.31 143 PHE B O 1
ATOM 2587 N N . GLY B 1 144 ? -8.875 4.539 -5.977 1 98.56 144 GLY B N 1
ATOM 2588 C CA . GLY B 1 144 ? -7.875 4.527 -4.922 1 98.56 144 GLY B CA 1
ATOM 2589 C C . GLY B 1 144 ? -6.727 5.484 -5.176 1 98.56 144 GLY B C 1
ATOM 2590 O O . GLY B 1 144 ? -6.289 6.195 -4.266 1 98.56 144 GLY B O 1
ATOM 2591 N N . LEU B 1 145 ? -6.262 5.52 -6.391 1 98.62 145 LEU B N 1
ATOM 2592 C CA . LEU B 1 145 ? -5.152 6.398 -6.746 1 98.62 145 LEU B CA 1
ATOM 2593 C C . LEU B 1 145 ? -5.559 7.863 -6.633 1 98.62 145 LEU B C 1
ATOM 2595 O O . LEU B 1 145 ? -4.789 8.688 -6.133 1 98.62 145 LEU B O 1
ATOM 2599 N N . LEU B 1 146 ? -6.75 8.188 -7.094 1 98.69 146 LEU B N 1
ATOM 2600 C CA . LEU B 1 146 ? -7.238 9.555 -6.992 1 98.69 146 LEU B CA 1
ATOM 2601 C C . LEU B 1 146 ? -7.383 9.977 -5.535 1 98.69 146 LEU B C 1
ATOM 2603 O O . LEU B 1 146 ? -7.027 11.102 -5.172 1 98.69 146 LEU B O 1
ATOM 2607 N N . MET B 1 147 ? -7.914 9.109 -4.734 1 98.81 147 MET B N 1
ATOM 2608 C CA . MET B 1 147 ? -8.039 9.367 -3.303 1 98.81 147 MET B CA 1
ATOM 2609 C C . MET B 1 147 ? -6.676 9.602 -2.664 1 98.81 147 MET B C 1
ATOM 2611 O O . MET B 1 147 ? -6.5 10.531 -1.883 1 98.81 147 MET B O 1
ATOM 2615 N N . THR B 1 148 ? -5.734 8.758 -3.035 1 98.81 148 THR B N 1
ATOM 2616 C CA . THR B 1 148 ? -4.371 8.867 -2.529 1 98.81 148 THR B CA 1
ATOM 2617 C C . THR B 1 148 ? -3.766 10.219 -2.9 1 98.81 148 THR B C 1
ATOM 2619 O O . THR B 1 148 ? -3.217 10.914 -2.043 1 98.81 148 THR B O 1
ATOM 2622 N N . LEU B 1 149 ? -3.904 10.602 -4.113 1 98.75 149 LEU B N 1
ATOM 2623 C CA . LEU B 1 149 ? -3.305 11.844 -4.602 1 98.75 149 LEU B CA 1
ATOM 2624 C C . LEU B 1 149 ? -3.977 13.055 -3.973 1 98.75 149 LEU B C 1
ATOM 2626 O O . LEU B 1 149 ? -3.305 14.016 -3.594 1 98.75 149 LEU B O 1
ATOM 2630 N N . ASP B 1 150 ? -5.262 13.023 -3.9 1 98.88 150 ASP B N 1
ATOM 2631 C CA . ASP B 1 150 ? -6.004 14.109 -3.271 1 98.88 150 ASP B CA 1
ATOM 2632 C C . ASP B 1 150 ? -5.57 14.305 -1.82 1 98.88 150 ASP B C 1
ATOM 2634 O O . ASP B 1 150 ? -5.25 15.422 -1.406 1 98.88 150 ASP B O 1
ATOM 2638 N N . CYS B 1 151 ? -5.578 13.242 -1.088 1 98.81 151 CYS B N 1
ATOM 2639 C CA . CYS B 1 151 ? -5.297 13.336 0.339 1 98.81 151 CYS B CA 1
ATOM 2640 C C . CYS B 1 151 ? -3.822 13.641 0.584 1 98.81 151 CYS B C 1
ATOM 2642 O O . CYS B 1 151 ? -3.479 14.328 1.547 1 98.81 151 CYS B O 1
ATOM 2644 N N . TYR B 1 152 ? -2.957 13.141 -0.289 1 98.81 152 TYR B N 1
ATOM 2645 C CA . TYR B 1 152 ? -1.557 13.539 -0.225 1 98.81 152 TYR B CA 1
ATOM 2646 C C . TYR B 1 152 ? -1.416 15.055 -0.373 1 98.81 152 TYR B C 1
ATOM 2648 O O . TYR B 1 152 ? -0.674 15.688 0.379 1 98.81 152 TYR B O 1
ATOM 2656 N N . ALA B 1 153 ? -2.068 15.617 -1.328 1 98.69 153 ALA B N 1
ATOM 2657 C CA . ALA B 1 153 ? -2.008 17.062 -1.576 1 98.69 153 ALA B CA 1
ATOM 2658 C C . ALA B 1 153 ? -2.539 17.844 -0.382 1 98.69 153 ALA B C 1
ATOM 2660 O O . ALA B 1 153 ? -1.973 18.875 -0.004 1 98.69 153 ALA B O 1
ATOM 2661 N N . ARG B 1 154 ? -3.615 17.391 0.154 1 98.25 154 ARG B N 1
ATOM 2662 C CA . ARG B 1 154 ? -4.184 18.047 1.324 1 98.25 154 ARG B CA 1
ATOM 2663 C C . ARG B 1 154 ? -3.189 18.078 2.479 1 98.25 154 ARG B C 1
ATOM 2665 O O . ARG B 1 154 ? -2.99 19.109 3.113 1 98.25 154 ARG B O 1
ATOM 2672 N N . LEU B 1 155 ? -2.572 16.938 2.711 1 98.56 155 LEU B N 1
ATOM 2673 C CA . LEU B 1 155 ? -1.614 16.828 3.807 1 98.56 155 LEU B CA 1
ATOM 2674 C C . LEU B 1 155 ? -0.367 17.656 3.52 1 98.56 155 LEU B C 1
ATOM 2676 O O . LEU B 1 155 ? 0.19 18.281 4.426 1 98.56 155 LEU B O 1
ATOM 2680 N N . HIS B 1 156 ? 0.051 17.578 2.277 1 98.31 156 HIS B N 1
ATOM 2681 C CA . HIS B 1 156 ? 1.178 18.422 1.872 1 98.31 156 HIS B CA 1
ATOM 2682 C C . HIS B 1 156 ? 0.911 19.891 2.172 1 98.31 156 HIS B C 1
ATOM 2684 O O . HIS B 1 156 ? 1.799 20.594 2.645 1 98.31 156 HIS B O 1
ATOM 2690 N N . HIS B 1 157 ? -0.245 20.344 1.911 1 97.38 157 HIS B N 1
ATOM 2691 C CA . HIS B 1 157 ? -0.649 21.719 2.18 1 97.38 157 HIS B CA 1
ATOM 2692 C C . HIS B 1 157 ? -0.649 22.016 3.678 1 97.38 157 HIS B C 1
ATOM 2694 O O . HIS B 1 157 ? -0.184 23.078 4.109 1 97.38 157 HIS B O 1
ATOM 2700 N N . ILE B 1 158 ? -1.19 21.109 4.465 1 96.44 158 ILE B N 1
ATOM 2701 C CA . ILE B 1 158 ? -1.237 21.266 5.914 1 96.44 158 ILE B CA 1
ATOM 2702 C C . ILE B 1 158 ? 0.18 21.422 6.461 1 96.44 158 ILE B C 1
ATOM 2704 O O . ILE B 1 158 ? 0.44 22.297 7.293 1 96.44 158 ILE B O 1
ATOM 2708 N N . ILE B 1 159 ? 1.093 20.625 5.98 1 97 159 ILE B N 1
ATOM 2709 C CA . ILE B 1 159 ? 2.48 20.656 6.43 1 97 159 ILE B CA 1
ATOM 2710 C C . ILE B 1 159 ? 3.113 21.984 6.051 1 97 159 ILE B C 1
ATOM 2712 O O . ILE B 1 159 ? 3.75 22.641 6.887 1 97 159 ILE B O 1
ATOM 2716 N N . THR B 1 160 ? 2.916 22.406 4.828 1 96.19 160 THR B N 1
ATOM 2717 C CA . THR B 1 160 ? 3.514 23.641 4.336 1 96.19 160 THR B CA 1
ATOM 2718 C C . THR B 1 160 ? 2.99 24.844 5.117 1 96.19 160 THR B C 1
ATOM 2720 O O . THR B 1 160 ? 3.76 25.734 5.484 1 96.19 160 THR B O 1
ATOM 2723 N N . THR B 1 161 ? 1.75 24.859 5.371 1 93.5 161 THR B N 1
ATOM 2724 C CA . THR B 1 161 ? 1.146 25.953 6.113 1 93.5 161 THR B CA 1
ATOM 2725 C C . THR B 1 161 ? 1.635 25.969 7.559 1 93.5 161 THR B C 1
ATOM 2727 O O . THR B 1 161 ? 1.869 27.031 8.133 1 93.5 161 THR B O 1
ATOM 2730 N N . SER B 1 162 ? 1.685 24.75 8.141 1 92.12 162 SER B N 1
ATOM 2731 C CA . SER B 1 162 ? 2.18 24.656 9.516 1 92.12 162 SER B CA 1
ATOM 2732 C C . SER B 1 162 ? 3.607 25.172 9.625 1 92.12 162 SER B C 1
ATOM 2734 O O . SER B 1 162 ? 3.965 25.812 10.617 1 92.12 162 SER B O 1
ATOM 2736 N N . GLN B 1 163 ? 4.453 24.922 8.633 1 91.06 163 GLN B N 1
ATOM 2737 C CA . GLN B 1 163 ? 5.832 25.391 8.617 1 91.06 163 GLN B CA 1
ATOM 2738 C C . GLN B 1 163 ? 5.887 26.922 8.5 1 91.06 163 GLN B C 1
ATOM 2740 O O . GLN B 1 163 ? 6.727 27.562 9.133 1 91.06 163 GLN B O 1
ATOM 2745 N N . HIS B 1 164 ? 5.066 27.453 7.723 1 89.25 164 HIS B N 1
ATOM 2746 C CA . HIS B 1 164 ? 5.008 28.891 7.555 1 89.25 164 HIS B CA 1
ATOM 2747 C C . HIS B 1 164 ? 4.598 29.594 8.852 1 89.25 164 HIS B C 1
ATOM 2749 O O . HIS B 1 164 ? 5.156 30.625 9.211 1 89.25 164 HIS B O 1
ATOM 2755 N N . GLN B 1 165 ? 3.676 29.062 9.484 1 86.25 165 GLN B N 1
ATOM 2756 C CA . GLN B 1 165 ? 3.201 29.625 10.742 1 86.25 165 GLN B CA 1
ATOM 2757 C C . GLN B 1 165 ? 4.281 29.562 11.82 1 86.25 165 GLN B C 1
ATOM 2759 O O . GLN B 1 165 ? 4.438 30.5 12.602 1 86.25 165 GLN B O 1
ATOM 2764 N N . HIS B 1 166 ? 4.934 28.469 11.906 1 84.94 166 HIS B N 1
ATOM 2765 C CA . HIS B 1 166 ? 6.004 28.328 12.883 1 84.94 166 HIS B CA 1
ATOM 2766 C C . HIS B 1 166 ? 7.133 29.312 12.625 1 84.94 166 HIS B C 1
ATOM 2768 O O . HIS B 1 166 ? 7.719 29.859 13.562 1 84.94 166 HIS B O 1
ATOM 2774 N N . ALA B 1 167 ? 7.418 29.562 11.344 1 86.81 167 ALA B N 1
ATOM 2775 C CA . ALA B 1 167 ? 8.461 30.516 10.977 1 86.81 167 ALA B CA 1
ATOM 2776 C C . ALA B 1 167 ? 8.07 31.938 11.359 1 86.81 167 ALA B C 1
ATOM 2778 O O . ALA B 1 167 ? 8.906 32.719 11.828 1 86.81 167 ALA B O 1
ATOM 2779 N N . LEU B 1 168 ? 6.898 32.25 11.234 1 84.94 168 LEU B N 1
ATOM 2780 C CA . LEU B 1 168 ? 6.395 33.562 11.57 1 84.94 168 LEU B CA 1
ATOM 2781 C C . LEU B 1 168 ? 6.406 33.812 13.078 1 84.94 168 LEU B C 1
ATOM 2783 O O . LEU B 1 168 ? 6.746 34.906 13.539 1 84.94 168 LEU B O 1
ATOM 2787 N N . SER B 1 169 ? 6.043 32.844 13.789 1 83.5 169 SER B N 1
ATOM 2788 C CA . SER B 1 169 ? 5.996 32.938 15.242 1 83.5 169 SER B CA 1
ATOM 2789 C C . SER B 1 169 ? 7.398 33.094 15.828 1 83.5 169 SER B C 1
ATOM 2791 O O . SER B 1 169 ? 7.594 33.812 16.812 1 83.5 169 SER B O 1
ATOM 2793 N N . SER B 1 170 ? 8.367 32.406 15.328 1 81.75 170 SER B N 1
ATOM 2794 C CA . SER B 1 170 ? 9.742 32.5 15.805 1 81.75 170 SER B CA 1
ATOM 2795 C C . SER B 1 170 ? 10.352 33.844 15.492 1 81.75 170 SER B C 1
ATOM 2797 O O . SER B 1 170 ? 11.188 34.344 16.25 1 81.75 170 SER B O 1
ATOM 2799 N N . LYS B 1 171 ? 10.016 34.625 14.484 1 82.31 171 LYS B N 1
ATOM 2800 C CA . LYS B 1 171 ? 10.516 35.938 14.117 1 82.31 171 LYS B CA 1
ATOM 2801 C C . LYS B 1 171 ? 9.969 37 15.055 1 82.31 171 LYS B C 1
ATOM 2803 O O . LYS B 1 171 ? 10.688 37.938 15.43 1 82.31 171 LYS B O 1
ATOM 2808 N N . THR B 1 172 ? 8.797 36.906 15.359 1 77.5 172 THR B N 1
ATOM 2809 C CA . THR B 1 172 ? 8.188 37.906 16.25 1 77.5 172 THR B CA 1
ATOM 2810 C C . THR B 1 172 ? 8.797 37.844 17.641 1 77.5 172 THR B C 1
ATOM 2812 O O . THR B 1 172 ? 8.867 38.844 18.344 1 77.5 172 THR B O 1
ATOM 2815 N N . LYS B 1 173 ? 9.32 36.719 18.141 1 77.88 173 LYS B N 1
ATOM 2816 C CA . LYS B 1 173 ? 9.922 36.594 19.469 1 77.88 173 LYS B CA 1
ATOM 2817 C C . LYS B 1 173 ? 11.328 37.188 19.5 1 77.88 173 LYS B C 1
ATOM 2819 O O . LYS B 1 173 ? 11.859 37.469 20.562 1 77.88 173 LYS B O 1
ATOM 2824 N N . THR B 1 174 ? 11.922 37.312 18.406 1 72.88 174 THR B N 1
ATOM 2825 C CA . THR B 1 174 ? 13.266 37.875 18.359 1 72.88 174 THR B CA 1
ATOM 2826 C C . THR B 1 174 ? 13.227 39.375 18.219 1 72.88 174 THR B C 1
ATOM 2828 O O . THR B 1 174 ? 14.242 40.062 18.359 1 72.88 174 THR B O 1
ATOM 2831 N N . ILE B 1 175 ? 12.133 39.969 17.953 1 60.62 175 ILE B N 1
ATOM 2832 C CA . ILE B 1 175 ? 12.031 41.438 17.953 1 60.62 175 ILE B CA 1
ATOM 2833 C C . ILE B 1 175 ? 11.594 41.938 19.328 1 60.62 175 ILE B C 1
ATOM 2835 O O . ILE B 1 175 ? 10.648 41.375 19.922 1 60.62 175 ILE B O 1
#

Sequence (350 aa):
MATSIFQRKRDFAYLVFFIIHLPVMLAFDLTGFYPANLKPQWMTTIREFYITTYGDRFFYNPPAYFPTLLTLELIYHLPLTLWAIPALLRNSPHIPLALLVFGLETSITTLVCMADMLSWEELSSMQRGLQGLGAMYGGYLIFGLLMTLDCYARLHHIITTSQHQHALSSKTKTIMATSIFQRKRDFAYLVFFIIHLPVMLAFDLTGFYPANLKPQWMTTIREFYITTYGDRFFYNPPAYFPTLLTLELIYHLPLTLWAIPALLRNSPHIPLALLVFGLETSITTLVCMADMLSWEELSSMQRGLQGLGAMYGGYLIFGLLMTLDCYARLHHIITTSQHQHALSSKTKTI

Solvent-accessible surface area (backbone atoms only — not comparable to full-atom values): 18777 Å² total; per-residue (Å²): 129,75,75,56,45,85,77,35,57,68,59,37,51,52,44,51,49,45,65,54,48,49,55,48,39,62,54,54,68,46,44,83,77,47,54,77,90,74,53,59,67,67,45,54,50,52,49,51,51,48,36,70,70,41,60,52,47,75,79,78,63,50,60,67,31,47,63,56,55,48,48,43,39,59,74,43,48,47,59,47,42,67,49,45,49,62,35,54,67,64,61,45,85,57,48,41,62,55,40,25,54,48,15,44,53,47,20,52,56,35,46,42,50,45,40,38,55,73,63,51,78,86,56,51,71,57,25,51,30,75,84,24,49,35,35,56,42,45,49,51,26,51,51,15,47,51,42,21,52,51,21,46,50,52,50,52,49,52,50,53,52,52,53,52,52,54,55,53,56,58,53,60,72,74,99,128,78,75,55,45,84,77,36,56,68,58,36,52,51,43,53,48,43,64,53,47,49,56,49,38,63,54,54,68,48,45,84,76,46,55,76,91,74,53,59,66,67,45,55,51,50,49,52,50,48,36,70,70,42,59,53,46,73,77,80,64,51,60,68,30,48,63,57,56,49,48,44,39,59,75,43,49,48,58,48,42,68,50,46,49,62,34,54,66,63,60,45,85,59,49,41,62,55,40,24,54,49,14,43,53,47,21,52,56,34,47,42,51,44,41,37,55,72,64,50,80,85,56,50,71,57,25,50,31,77,82,22,48,36,35,55,43,44,50,50,27,53,52,16,46,51,41,21,54,53,20,45,51,52,49,50,48,52,50,54,52,53,52,52,52,54,55,52,56,58,54,59,71,75,101

Secondary structure (DSSP, 8-state):
-PPPTTT-HHHHHHHHHHHHHHHHIIIIITGGGS-GGGS-HHHHHHHHHHHHHH--GGGTS--TTHHHHHHHIIIIIHHHHHHHHHHHHTT-TTHHHHHHHHHHHHHHHHHHHHHHHTT-TTS-HHHHSTTTHHHHHHHHHHHHHHHHHHHHHHHHHHHHHHHHHHHHHHHHHH-/-PPPGGG-HHHHHHHHHHHHHHHHIIIIITGGGS-GGGS-HHHHHHHHHHHHHH--GGGTS--TTHHHHHHHIIIIIHHHHHHHHHHHHTT-TTHHHHHHHHHHHHHHHHHHHHHHHTT-TT--HHHHSTTTHHHHHHHHHHHHHHHHHHHHHHHHHHHHHHHHHHHHHHHHHH-

Foldseek 3Di:
DPPALVVVPLLVVVLVVLVVVQCCLVLALQLVVDDPVPRDPVSVVVNVVQCVVQVQCCSVPNDPCSVVVSVCCVPPVNVLSVVSNVCSRVVPPCNLVSLLVVLVSQLVVLVVSLVVLCPDPPGDPCSNDCNHPCVVSVVSNVSSVVSNVVSVVVVVVVVVVVVVVVVVVVVVVVD/DPDALVVVPLLVVVLVVLVVVQCCLVLALQLVVDDPVPRDPVSVVVNVVQCVVQVQCCSVPNDPCSVVVSVCCVPPVNVLSVVSNVCSRVVPPCNLVSLLVVLVSQLVVLVVSLVVLCPDPPGDPCSNDCNHPCVVSVVSNVSSVVSNVVSVVVVVVVVVVVVVVVVVVVVVVVD

pLDDT: mean 95.29, std 6.34, range [54.41, 98.94]

InterPro domains:
  IPR016964 Sigma intracellular receptor 2 [PIRSF031032] (6-164)
  IPR033118 EXPERA domain [PF05241] (42-151)
  IPR033118 EXPERA domain [PS51751] (10-148)
  IPR051987 Sigma-2 receptor-like [PTHR31204] (1-164)

Nearest PDB structures (foldseek):
  7mfi-assembly2_C  TM=9.098E-01  e=1.004E-05  Bos taurus
  7m94-assembly1_A  TM=8.955E-01  e=8.660E-06  Bos taurus
  7m96-assembly1_A  TM=8.624E-01  e=5.041E-06  Bos taurus
  7mfi-assembly1_A  TM=8.666E-01  e=6.447E-06  Bos taurus
  7m96-assembly2_C  TM=8.535E-01  e=1.488E-05  Bos taurus

Organism: Leptosphaeria maculans (strain JN3 / isolate v23.1.3 / race Av1-4-5-6-7-8) (NCBI:txid985895)